Protein AF-A0A7R9PQB8-F1 (afdb_monomer)

Organism: Timema genevievae (NCBI:txid629358)

Sequence (305 aa):
MTYADLPQLEIFTYFYLWVFGVLYSIYNVYCSGQELNQYAGEFTTGWSWLGRKKDISDYEWNSWTHFLLLFAPWIFIHLIGAEVLRFRCIRVVPVWYLSVSLLFMLINIGLHGTVYVLILPCALYLLSELRSCTIIWGTILAAIFLLNVEYIMISFDLAEGPHYMLFLCQAWTIIRSLNFSLDRIAAPVSIPNLSELITMLAYCFYFPTLILGPLLTFQNFKTGVVAEMGSWSLYGLGYCMGQFFMLKYVVMYGLMGTIARAENINAPRHPKCIARISLYSDMWRYFDEGLYRFLLSLSLALRLV

Foldseek 3Di:
DDDDDDPPVVVVVVVVVVVVVVVVVVVVVVVVVVVVVVVPPQWDCDDPVVRDTDGRVDVVVVLVVVVCVLLVVLVVVLVVVLLVCLVPPLLCNLVSLLVSLLVSLCVLQNDVLSVVLVVLLVVLLVVLLVLDPVVLVVSLVVLVVCLPPVVNLVVSVDDPSSSVQSSLLNVLLSVLSSLVSVVSSVDDDDDDDPSVSSLSSSLSRRSVPRRHDDDDHSVRSVCVSSDRQPVVNVVVVVLVVVQVLLVCQCPPVVVVCVVCVVVVHHDDDRADDPVPDPDVVVCLCRNDVPVSVVVVVVVVVVVVD

InterPro domains:
  IPR004299 Membrane bound O-acyl transferase, MBOAT [PF03062] (171-251)
  IPR051085 Membrane-bound O-acyltransferase [PTHR13285] (4-222)

Structure (mmCIF, N/CA/C/O backbone):
data_AF-A0A7R9PQB8-F1
#
_entry.id   AF-A0A7R9PQB8-F1
#
loop_
_atom_site.group_PDB
_atom_site.id
_atom_site.type_symbol
_atom_site.label_atom_id
_atom_site.label_alt_id
_atom_site.label_comp_id
_atom_site.label_asym_id
_atom_site.label_entity_id
_atom_site.label_seq_id
_atom_site.pdbx_PDB_ins_code
_atom_site.Cartn_x
_atom_site.Cartn_y
_atom_site.Cartn_z
_atom_site.occupancy
_atom_site.B_iso_or_equiv
_atom_site.auth_seq_id
_atom_site.auth_comp_id
_atom_site.auth_asym_id
_atom_site.auth_atom_id
_atom_site.pdbx_PDB_model_num
ATOM 1 N N . MET A 1 1 ? -22.388 27.528 -15.402 1.00 41.53 1 MET A N 1
ATOM 2 C CA . MET A 1 1 ? -21.358 28.429 -15.957 1.00 41.53 1 MET A CA 1
ATOM 3 C C . MET A 1 1 ? -20.490 27.594 -16.875 1.00 41.53 1 MET A C 1
ATOM 5 O O . MET A 1 1 ? -19.816 26.697 -16.395 1.00 41.53 1 MET A O 1
ATOM 9 N N . THR A 1 2 ? -20.608 27.792 -18.183 1.00 45.53 2 THR A N 1
ATOM 10 C CA . THR A 1 2 ? -19.741 27.163 -19.186 1.00 45.53 2 THR A CA 1
ATOM 11 C C . THR A 1 2 ? -18.488 28.019 -19.301 1.00 45.53 2 THR A C 1
ATOM 13 O O . THR A 1 2 ? -18.585 29.187 -19.672 1.00 45.53 2 THR A O 1
ATOM 16 N N . TYR A 1 3 ? -17.338 27.480 -18.904 1.00 53.41 3 TYR A N 1
ATOM 17 C CA . TYR A 1 3 ? -16.057 28.141 -19.135 1.00 53.41 3 TYR A CA 1
ATOM 18 C C . TYR A 1 3 ? -15.818 28.238 -20.646 1.00 53.41 3 TYR A C 1
ATOM 20 O O . TYR A 1 3 ? -16.212 27.340 -21.387 1.00 53.41 3 TYR A O 1
ATOM 28 N N . ALA A 1 4 ? -15.236 29.345 -21.105 1.00 68.56 4 ALA A N 1
ATOM 29 C CA . ALA A 1 4 ? -14.806 29.463 -22.491 1.00 68.56 4 ALA A CA 1
ATOM 30 C C . ALA A 1 4 ? -13.599 28.541 -22.710 1.00 68.56 4 ALA A C 1
ATOM 32 O O . ALA A 1 4 ? -12.646 28.588 -21.931 1.00 68.56 4 ALA A O 1
ATOM 33 N N . ASP A 1 5 ? -13.652 27.707 -23.746 1.00 76.38 5 ASP A N 1
ATOM 34 C CA . ASP A 1 5 ? -12.537 26.837 -24.109 1.00 76.38 5 ASP A CA 1
ATOM 35 C C . ASP A 1 5 ? -11.338 27.678 -24.576 1.00 76.38 5 ASP A C 1
ATOM 37 O O . ASP A 1 5 ? -11.488 28.638 -25.337 1.00 76.38 5 ASP A O 1
ATOM 41 N N . LEU A 1 6 ? -10.137 27.314 -24.117 1.00 82.00 6 LEU A N 1
ATOM 42 C CA . LEU A 1 6 ? -8.893 27.959 -24.539 1.00 82.00 6 LEU A CA 1
ATOM 43 C C . LEU A 1 6 ? -8.658 27.725 -26.045 1.00 82.00 6 LEU A C 1
ATOM 45 O O . LEU A 1 6 ? -8.843 26.602 -26.528 1.00 82.00 6 LEU A O 1
ATOM 49 N N . PRO A 1 7 ? -8.204 28.741 -26.802 1.00 91.50 7 PRO A N 1
ATOM 50 C CA . PRO A 1 7 ? -7.830 28.574 -28.201 1.00 91.50 7 PRO A CA 1
ATOM 51 C C . PRO A 1 7 ? -6.779 27.471 -28.375 1.00 91.50 7 PRO A C 1
ATOM 53 O O . PRO A 1 7 ? -5.808 27.399 -27.622 1.00 91.50 7 PRO A O 1
ATOM 56 N N . GLN A 1 8 ? -6.910 26.645 -29.418 1.00 86.06 8 GLN A N 1
ATOM 57 C CA . GLN A 1 8 ? -5.965 25.543 -29.660 1.00 86.06 8 GLN A CA 1
ATOM 58 C C . GLN A 1 8 ? -4.512 26.022 -29.764 1.00 86.06 8 GLN A C 1
ATOM 60 O O . GLN A 1 8 ? -3.613 25.353 -29.265 1.00 86.06 8 GLN A O 1
ATOM 65 N N . LEU A 1 9 ? -4.283 27.197 -30.361 1.00 92.44 9 LEU A N 1
ATOM 66 C CA . LEU A 1 9 ? -2.954 27.804 -30.457 1.00 92.44 9 LEU A CA 1
ATOM 67 C C . LEU A 1 9 ? -2.331 28.059 -29.077 1.00 92.44 9 LEU A C 1
ATOM 69 O O . LEU A 1 9 ? -1.140 27.823 -28.885 1.00 92.44 9 LEU A O 1
ATOM 73 N N . GLU A 1 10 ? -3.131 28.518 -28.118 1.00 89.62 10 GLU A N 1
ATOM 74 C CA . GLU A 1 10 ? -2.682 28.794 -26.755 1.00 89.62 10 GLU A CA 1
ATOM 75 C C . GLU A 1 10 ? -2.338 27.490 -26.025 1.00 89.62 10 GLU A C 1
ATOM 77 O O . GLU A 1 10 ? -1.263 27.381 -25.439 1.00 89.62 10 GLU A O 1
ATOM 82 N N . ILE A 1 11 ? -3.171 26.454 -26.177 1.00 87.81 11 ILE A N 1
ATOM 83 C CA . ILE A 1 11 ? -2.906 25.110 -25.638 1.00 87.81 11 ILE A CA 1
ATOM 84 C C . ILE A 1 11 ? -1.609 24.526 -26.215 1.00 87.81 11 ILE A C 1
ATOM 86 O O . ILE A 1 11 ? -0.771 24.030 -25.460 1.00 87.81 11 ILE A O 1
ATOM 90 N N . PHE A 1 12 ? -1.408 24.604 -27.536 1.00 93.00 12 PHE A N 1
ATOM 91 C CA . PHE A 1 12 ? -0.165 24.151 -28.168 1.00 93.00 12 PHE A CA 1
ATOM 92 C C . PHE A 1 12 ? 1.039 24.932 -27.643 1.00 93.00 12 PHE A C 1
ATOM 94 O O . PHE A 1 12 ? 2.057 24.333 -27.306 1.00 93.00 12 PHE A O 1
ATOM 101 N N . THR A 1 13 ? 0.914 26.253 -27.522 1.00 92.44 13 THR A N 1
ATOM 102 C CA . THR A 1 13 ? 1.989 27.110 -27.009 1.00 92.44 13 THR A CA 1
ATOM 103 C C . THR A 1 13 ? 2.360 26.730 -25.578 1.00 92.44 13 THR A C 1
ATOM 105 O O . THR A 1 13 ? 3.540 26.539 -25.292 1.00 92.44 13 THR A O 1
ATOM 108 N N . TYR A 1 14 ? 1.378 26.532 -24.695 1.00 86.69 14 TYR A N 1
ATOM 109 C CA . TYR A 1 14 ? 1.616 26.063 -23.328 1.00 86.69 14 TYR A CA 1
ATOM 110 C C . TYR A 1 14 ? 2.264 24.686 -23.286 1.00 86.69 14 TYR A C 1
ATOM 112 O O . TYR A 1 14 ? 3.230 24.496 -22.550 1.00 86.69 14 TYR A O 1
ATOM 120 N N . PHE A 1 15 ? 1.787 23.746 -24.102 1.00 90.62 15 PHE A N 1
ATOM 121 C CA . PHE A 1 15 ? 2.369 22.412 -24.176 1.00 90.62 15 PHE A CA 1
ATOM 122 C C . PHE A 1 15 ? 3.843 22.467 -24.594 1.00 90.62 15 PHE A C 1
ATOM 124 O O . PHE A 1 15 ? 4.695 21.917 -23.901 1.00 90.62 15 PHE A O 1
ATOM 131 N N . TYR A 1 16 ? 4.169 23.169 -25.682 1.00 94.94 16 TYR A N 1
ATOM 132 C CA . TYR A 1 16 ? 5.544 23.238 -26.178 1.00 94.94 16 TYR A CA 1
ATOM 133 C C . TYR A 1 16 ? 6.465 24.052 -25.271 1.00 94.94 16 TYR A C 1
ATOM 135 O O . TYR A 1 16 ? 7.604 23.638 -25.073 1.00 94.94 16 TYR A O 1
ATOM 143 N N . LEU A 1 17 ? 5.997 25.157 -24.681 1.00 95.31 17 LEU A N 1
ATOM 144 C CA . LEU A 1 17 ? 6.779 25.912 -23.697 1.00 95.31 17 LEU A CA 1
ATOM 145 C C . LEU A 1 17 ? 7.065 25.076 -22.452 1.00 95.31 17 LEU A C 1
ATOM 147 O O . LEU A 1 17 ? 8.190 25.088 -21.960 1.00 95.31 17 LEU A O 1
ATOM 151 N N . TRP A 1 18 ? 6.077 24.323 -21.965 1.00 93.25 18 TRP A N 1
ATOM 152 C CA . TRP A 1 18 ? 6.265 23.430 -20.828 1.00 93.25 18 TRP A CA 1
ATOM 153 C C . TRP A 1 18 ? 7.238 22.296 -21.162 1.00 93.25 18 TRP A C 1
ATOM 155 O O . TRP A 1 18 ? 8.202 22.091 -20.426 1.00 93.25 18 TRP A O 1
ATOM 165 N N . VAL A 1 19 ? 7.054 21.614 -22.301 1.00 94.50 19 VAL A N 1
ATOM 166 C CA . VAL A 1 19 ? 7.967 20.552 -22.760 1.00 94.50 19 VAL A CA 1
ATOM 167 C C . VAL A 1 19 ? 9.384 21.098 -22.928 1.00 94.50 19 VAL A C 1
ATOM 169 O O . VAL A 1 19 ? 10.332 20.490 -22.438 1.00 94.50 19 VAL A O 1
ATOM 172 N N . PHE A 1 20 ? 9.541 22.253 -23.576 1.00 97.25 20 PHE A N 1
ATOM 173 C CA . PHE A 1 20 ? 10.840 22.895 -23.748 1.00 97.25 20 PHE A CA 1
ATOM 174 C C . PHE A 1 20 ? 11.466 23.265 -22.403 1.00 97.25 20 PHE A C 1
ATOM 176 O O . PHE A 1 20 ? 12.637 22.972 -22.188 1.00 97.25 20 PHE A O 1
ATOM 183 N N . GLY A 1 21 ? 10.692 23.846 -21.483 1.00 95.44 21 GLY A N 1
ATOM 184 C CA . GLY A 1 21 ? 11.151 24.173 -20.135 1.00 95.44 21 GLY A CA 1
ATOM 185 C C . GLY A 1 21 ? 11.660 22.942 -19.388 1.00 95.44 21 GLY A C 1
ATOM 186 O O . GLY A 1 21 ? 12.772 22.962 -18.869 1.00 95.44 21 GLY A O 1
ATOM 187 N N . VAL A 1 22 ? 10.905 21.840 -19.415 1.00 94.62 22 VAL A N 1
ATOM 188 C CA . VAL A 1 22 ? 11.310 20.565 -18.802 1.00 94.62 22 VAL A CA 1
ATOM 189 C C . VAL A 1 22 ? 12.585 20.019 -19.446 1.00 94.62 22 VAL A C 1
ATOM 191 O O . VAL A 1 22 ? 13.525 19.666 -18.735 1.00 94.62 22 VAL A O 1
ATOM 194 N N . LEU A 1 23 ? 12.658 19.979 -20.781 1.00 95.94 23 LEU A N 1
ATOM 195 C CA . LEU A 1 23 ? 13.846 19.501 -21.497 1.00 95.94 23 LEU A CA 1
ATOM 196 C C . LEU A 1 23 ? 15.072 20.374 -21.217 1.00 95.94 23 LEU A C 1
ATOM 198 O O . LEU A 1 23 ? 16.163 19.844 -21.019 1.00 95.94 23 LEU A O 1
ATOM 202 N N . TYR A 1 24 ? 14.898 21.693 -21.149 1.00 96.19 24 TYR A N 1
ATOM 203 C CA . TYR A 1 24 ? 15.963 22.631 -20.812 1.00 96.19 24 TYR A CA 1
ATOM 204 C C . TYR A 1 24 ? 16.436 22.448 -19.365 1.00 96.19 24 TYR A C 1
ATOM 206 O O . TYR A 1 24 ? 17.639 22.423 -19.112 1.00 96.19 24 TYR A O 1
ATOM 214 N N . SER A 1 25 ? 15.528 22.247 -18.406 1.00 94.75 25 SER A N 1
ATOM 215 C CA . SER A 1 25 ? 15.894 21.914 -17.023 1.00 94.75 25 SER A CA 1
ATOM 216 C C . SER A 1 25 ? 16.672 20.598 -16.942 1.00 94.75 25 SER A C 1
ATOM 218 O O . SER A 1 25 ? 17.727 20.562 -16.313 1.00 94.75 25 SER A O 1
ATOM 220 N N . ILE A 1 26 ? 16.215 19.544 -17.630 1.00 90.44 26 ILE A N 1
ATOM 221 C CA . ILE A 1 26 ? 16.926 18.256 -17.703 1.00 90.44 26 ILE A CA 1
ATOM 222 C C . ILE A 1 26 ? 18.311 18.436 -18.333 1.00 90.44 26 ILE A C 1
ATOM 224 O O . ILE A 1 26 ? 19.282 17.863 -17.846 1.00 90.44 26 ILE A O 1
ATOM 228 N N . TYR A 1 27 ? 18.422 19.248 -19.386 1.00 91.12 27 TYR A N 1
ATOM 229 C CA . TYR A 1 27 ? 19.695 19.544 -20.038 1.00 91.12 27 TYR A CA 1
ATOM 230 C C . TYR A 1 27 ? 20.668 20.279 -19.106 1.00 91.12 27 TYR A C 1
ATOM 232 O O . TYR A 1 27 ? 21.829 19.889 -19.014 1.00 91.12 27 TYR A O 1
ATOM 240 N N . ASN A 1 28 ? 20.205 21.282 -18.356 1.00 91.94 28 ASN A N 1
ATOM 241 C CA . ASN A 1 28 ? 21.056 21.970 -17.381 1.00 91.94 28 ASN A CA 1
ATOM 242 C C . ASN A 1 28 ? 21.529 21.020 -16.275 1.00 91.94 28 ASN A C 1
ATOM 244 O O . ASN A 1 28 ? 22.718 20.991 -15.977 1.00 91.94 28 ASN A O 1
ATOM 248 N N . VAL A 1 29 ? 20.638 20.179 -15.734 1.00 85.62 29 VAL A N 1
ATOM 249 C CA . VAL A 1 29 ? 21.015 19.130 -14.768 1.00 85.62 29 VAL A CA 1
ATOM 250 C C . VAL A 1 29 ? 22.025 18.159 -15.384 1.00 85.62 29 VAL A C 1
ATOM 252 O O . VAL A 1 29 ? 23.001 17.783 -14.739 1.00 85.62 29 VAL A O 1
ATOM 255 N N . TYR A 1 30 ? 21.837 17.781 -16.651 1.00 83.25 30 TYR A N 1
ATOM 256 C CA . TYR A 1 30 ? 22.768 16.925 -17.380 1.00 83.25 30 TYR A CA 1
ATOM 257 C C . TYR A 1 30 ? 24.164 17.554 -17.485 1.00 83.25 30 TYR A C 1
ATOM 259 O O . TYR A 1 30 ? 25.142 16.842 -17.228 1.00 83.25 30 TYR A O 1
ATOM 267 N N . CYS A 1 31 ? 24.244 18.842 -17.843 1.00 86.38 31 CYS A N 1
ATOM 268 C CA . CYS A 1 31 ? 25.483 19.613 -17.956 1.00 86.38 31 CYS A CA 1
ATOM 269 C C . CYS A 1 31 ? 26.172 19.776 -16.598 1.00 86.38 31 CYS A C 1
ATOM 271 O O . CYS A 1 31 ? 27.329 19.385 -16.472 1.00 86.38 31 CYS A O 1
ATOM 273 N N . SER A 1 32 ? 25.460 20.241 -15.567 1.00 82.75 32 SER A N 1
ATOM 274 C CA . SER A 1 32 ? 26.002 20.361 -14.204 1.00 82.75 32 SER A CA 1
ATOM 275 C C . SER A 1 32 ? 26.467 19.009 -13.655 1.00 82.75 32 SER A C 1
ATOM 277 O O . SER A 1 32 ? 27.523 18.904 -13.038 1.00 82.75 32 SER A O 1
ATOM 279 N N . GLY A 1 33 ? 25.743 17.929 -13.956 1.00 78.12 33 GLY A N 1
ATOM 280 C CA . GLY A 1 33 ? 26.144 16.578 -13.577 1.00 78.12 33 GLY A CA 1
ATOM 281 C C . GLY A 1 33 ? 27.405 16.068 -14.286 1.00 78.12 33 GLY A C 1
ATOM 282 O O . GLY A 1 33 ? 27.975 15.072 -13.846 1.00 78.12 33 GLY A O 1
ATOM 283 N N . GLN A 1 34 ? 27.850 16.667 -15.402 1.00 76.88 34 GLN A N 1
ATOM 284 C CA . GLN A 1 34 ? 29.128 16.283 -16.025 1.00 76.88 34 GLN A CA 1
ATOM 285 C C . GLN A 1 34 ? 30.335 16.759 -15.209 1.00 76.88 34 GLN A C 1
ATOM 287 O O . GLN A 1 34 ? 31.341 16.050 -15.169 1.00 76.88 34 GLN A O 1
ATOM 292 N N . GLU A 1 35 ? 30.219 17.904 -14.531 1.00 76.12 35 GLU A N 1
ATOM 293 C CA . GLU A 1 35 ? 31.268 18.458 -13.663 1.00 76.12 35 GLU A CA 1
ATOM 294 C C . GLU A 1 35 ? 31.503 17.564 -12.434 1.00 76.12 35 GLU A C 1
ATOM 296 O O . GLU A 1 35 ? 32.636 17.387 -11.989 1.00 76.12 35 GLU A O 1
ATOM 301 N N . LEU A 1 36 ? 30.445 16.899 -11.955 1.00 71.38 36 LEU A N 1
ATOM 302 C CA . LEU A 1 36 ? 30.470 16.008 -10.791 1.00 71.38 36 LEU A CA 1
ATOM 303 C C . LEU A 1 36 ? 31.075 14.617 -11.060 1.00 71.38 36 LEU A C 1
ATOM 305 O O . LEU A 1 36 ? 31.374 13.888 -10.118 1.00 71.38 36 LEU A O 1
ATOM 309 N N . ASN A 1 37 ? 31.337 14.242 -12.320 1.00 66.81 37 ASN A N 1
ATOM 310 C CA . ASN A 1 37 ? 31.930 12.934 -12.662 1.00 66.81 37 ASN A CA 1
ATOM 311 C C . ASN A 1 37 ? 33.334 12.705 -12.059 1.00 66.81 37 ASN A C 1
ATOM 313 O O . ASN A 1 37 ? 33.844 11.580 -12.101 1.00 66.81 37 ASN A O 1
ATOM 317 N N . GLN A 1 38 ? 33.969 13.763 -11.544 1.00 67.44 38 GLN A N 1
ATOM 318 C CA . GLN A 1 38 ? 35.282 13.729 -10.900 1.00 67.44 38 GLN A CA 1
ATOM 319 C C . GLN A 1 38 ? 35.230 13.147 -9.474 1.00 67.44 38 GLN A C 1
ATOM 321 O O . GLN A 1 38 ? 36.237 12.629 -8.991 1.00 67.44 38 GLN A O 1
ATOM 326 N N . TYR A 1 39 ? 34.063 13.150 -8.820 1.00 65.69 39 TYR A N 1
ATOM 327 C CA . TYR A 1 39 ? 33.871 12.620 -7.464 1.00 65.69 39 TYR A CA 1
ATOM 328 C C . TYR A 1 39 ? 33.639 11.103 -7.496 1.00 65.69 39 TYR A C 1
ATOM 330 O O . TYR A 1 39 ? 32.534 10.605 -7.327 1.00 65.69 39 TYR A O 1
ATOM 338 N N . ALA A 1 40 ? 34.701 10.341 -7.765 1.00 59.56 40 ALA A N 1
ATOM 339 C CA . ALA A 1 40 ? 34.635 8.920 -8.122 1.00 59.56 40 ALA A CA 1
ATOM 340 C C . ALA A 1 40 ? 34.047 7.956 -7.062 1.00 59.56 40 ALA A C 1
ATOM 342 O O . ALA A 1 40 ? 33.769 6.812 -7.413 1.00 59.56 40 ALA A O 1
ATOM 343 N N . GLY A 1 41 ? 33.870 8.378 -5.805 1.00 66.38 41 GLY A N 1
ATOM 344 C CA . GLY A 1 41 ? 33.438 7.509 -4.699 1.00 66.38 41 GLY A CA 1
ATOM 345 C C . GLY A 1 41 ? 31.935 7.209 -4.636 1.00 66.38 41 GLY A C 1
ATOM 346 O O . GLY A 1 41 ? 31.550 6.212 -4.038 1.00 66.38 41 GLY A O 1
ATOM 347 N N . GLU A 1 42 ? 31.097 8.027 -5.275 1.00 69.31 42 GLU A N 1
ATOM 348 C CA . GLU A 1 42 ? 29.629 7.974 -5.127 1.00 69.31 42 GLU A CA 1
ATOM 349 C C . GLU A 1 42 ? 28.905 7.498 -6.398 1.00 69.31 42 GLU A C 1
ATOM 351 O O . GLU A 1 42 ? 27.682 7.571 -6.509 1.00 69.31 42 GLU A O 1
ATOM 356 N N . PHE A 1 43 ? 29.651 6.980 -7.379 1.00 81.06 43 PHE A N 1
ATOM 357 C CA . PHE A 1 43 ? 29.106 6.574 -8.671 1.00 81.06 43 PHE A CA 1
ATOM 358 C C . PHE A 1 43 ? 29.456 5.125 -9.023 1.00 81.06 43 PHE A C 1
ATOM 360 O O . PHE A 1 43 ? 30.609 4.704 -8.951 1.00 81.06 43 PHE A O 1
ATOM 367 N N . THR A 1 44 ? 28.467 4.379 -9.510 1.00 80.94 44 THR A N 1
ATOM 368 C CA . THR A 1 44 ? 28.600 2.992 -9.992 1.00 80.94 44 THR A CA 1
ATOM 369 C C . THR A 1 44 ? 28.357 2.896 -11.496 1.00 80.94 44 THR A C 1
ATOM 371 O O . THR A 1 44 ? 28.015 3.878 -12.155 1.00 80.94 44 THR A O 1
ATOM 374 N N . THR A 1 45 ? 28.536 1.715 -12.087 1.00 83.12 45 THR A N 1
ATOM 375 C CA . THR A 1 45 ? 28.201 1.494 -13.499 1.00 83.12 45 THR A CA 1
ATOM 376 C C . THR A 1 45 ? 26.698 1.690 -13.712 1.00 83.12 45 THR A C 1
ATOM 378 O O . THR A 1 45 ? 25.883 0.990 -13.116 1.00 83.12 45 THR A O 1
ATOM 381 N N . GLY A 1 46 ? 26.328 2.666 -14.542 1.00 81.62 46 GLY A N 1
ATOM 382 C CA . GLY A 1 46 ? 24.938 2.918 -14.902 1.00 81.62 46 GLY A CA 1
ATOM 383 C C . GLY A 1 46 ? 24.500 2.122 -16.125 1.00 81.62 46 GLY A C 1
ATOM 384 O O . GLY A 1 46 ? 25.028 1.057 -16.442 1.00 81.62 46 GLY A O 1
ATOM 385 N N . TRP A 1 47 ? 23.502 2.647 -16.825 1.00 78.38 47 TRP A N 1
ATOM 386 C CA . TRP A 1 47 ? 22.943 2.009 -18.009 1.00 78.38 47 TRP A CA 1
ATOM 387 C C . TRP A 1 47 ? 23.962 1.963 -19.150 1.00 78.38 47 TRP A C 1
ATOM 389 O O . TRP A 1 47 ? 24.446 3.002 -19.602 1.00 78.38 47 TRP A O 1
ATOM 399 N N . SER A 1 48 ? 24.234 0.762 -19.666 1.00 79.50 48 SER A N 1
ATOM 400 C CA . SER A 1 48 ? 25.224 0.527 -20.728 1.00 79.50 48 SER A CA 1
ATOM 401 C C . SER A 1 48 ? 24.954 1.327 -22.007 1.00 79.50 48 SER A C 1
ATOM 403 O O . SER A 1 48 ? 25.890 1.788 -22.649 1.00 79.50 48 SER A O 1
ATOM 405 N N . TRP A 1 49 ? 23.684 1.546 -22.348 1.00 82.19 49 TRP A N 1
ATOM 406 C CA . TRP A 1 49 ? 23.264 2.309 -23.527 1.00 82.19 49 TRP A CA 1
ATOM 407 C C . TRP A 1 49 ? 23.347 3.831 -23.343 1.00 82.19 49 TRP A C 1
ATOM 409 O O . TRP A 1 49 ? 23.424 4.559 -24.327 1.00 82.19 49 TRP A O 1
ATOM 419 N N . LEU A 1 50 ? 23.341 4.318 -22.098 1.00 78.81 50 LEU A N 1
ATOM 420 C CA . LEU A 1 50 ? 23.463 5.744 -21.786 1.00 78.81 50 LEU A CA 1
ATOM 421 C C . LEU A 1 50 ? 24.930 6.158 -21.577 1.00 78.81 50 LEU A C 1
ATOM 423 O O . LEU A 1 50 ? 25.239 7.348 -21.568 1.00 78.81 50 LEU A O 1
ATOM 427 N N . GLY A 1 51 ? 25.824 5.185 -21.356 1.00 76.31 51 GLY A N 1
ATOM 428 C CA . GLY A 1 51 ? 27.260 5.404 -21.164 1.00 76.31 51 GLY A CA 1
ATOM 429 C C . GLY A 1 51 ? 27.622 6.238 -19.929 1.00 76.31 51 GLY A C 1
ATOM 430 O O . GLY A 1 51 ? 28.762 6.681 -19.809 1.00 76.31 51 GLY A O 1
ATOM 431 N N . ARG A 1 52 ? 26.673 6.482 -19.013 1.00 76.44 52 ARG A N 1
ATOM 432 C CA . ARG A 1 52 ? 26.884 7.264 -17.785 1.00 76.44 52 ARG A CA 1
ATOM 433 C C . ARG A 1 52 ? 26.960 6.369 -16.558 1.00 76.44 52 ARG A C 1
ATOM 435 O O . ARG A 1 52 ? 26.364 5.293 -16.504 1.00 76.44 52 ARG A O 1
ATOM 442 N N . LYS A 1 53 ? 27.673 6.861 -15.547 1.00 79.81 53 LYS A N 1
ATOM 443 C CA . LYS A 1 53 ? 27.683 6.264 -14.215 1.00 79.81 53 LYS A CA 1
ATOM 444 C C . LYS A 1 53 ? 26.351 6.539 -13.501 1.00 79.81 53 LYS A C 1
ATOM 446 O O . LYS A 1 53 ? 25.740 7.583 -13.722 1.00 79.81 53 LYS A O 1
ATOM 451 N N . LYS A 1 54 ? 25.893 5.591 -12.685 1.00 81.69 54 LYS A N 1
ATOM 452 C CA . LYS A 1 54 ? 24.722 5.723 -11.811 1.00 81.69 54 LYS A CA 1
ATOM 453 C C . LYS A 1 54 ? 25.166 6.346 -10.492 1.00 81.69 54 LYS A C 1
ATOM 455 O O . LYS A 1 54 ? 26.072 5.820 -9.853 1.00 81.69 54 LYS A O 1
ATOM 460 N N . ASP A 1 55 ? 24.501 7.420 -10.099 1.00 78.44 55 ASP A N 1
ATOM 461 C CA . ASP A 1 55 ? 24.637 8.027 -8.777 1.00 78.44 55 ASP A CA 1
ATOM 462 C C . ASP A 1 55 ? 24.073 7.090 -7.693 1.00 78.44 55 ASP A C 1
ATOM 464 O O . ASP A 1 55 ? 22.976 6.539 -7.856 1.00 78.44 55 ASP A O 1
ATOM 468 N N . ILE A 1 56 ? 24.853 6.859 -6.636 1.00 78.62 56 ILE A N 1
ATOM 469 C CA . ILE A 1 56 ? 24.473 6.079 -5.448 1.00 78.62 56 ILE A CA 1
ATOM 470 C C . ILE A 1 56 ? 24.684 6.863 -4.143 1.00 78.62 56 ILE A C 1
ATOM 472 O O . ILE A 1 56 ? 24.633 6.257 -3.075 1.00 78.62 56 ILE A O 1
ATOM 476 N N . SER A 1 57 ? 24.928 8.175 -4.223 1.00 76.88 57 SER A N 1
ATOM 477 C CA . SER A 1 57 ? 25.088 9.054 -3.054 1.00 76.88 57 SER A CA 1
ATOM 478 C C . SER A 1 57 ? 23.845 9.039 -2.157 1.00 76.88 57 SER A C 1
ATOM 480 O O . SER A 1 57 ? 23.950 9.009 -0.932 1.00 76.88 57 SER A O 1
ATOM 482 N N . ASP A 1 58 ? 22.661 8.984 -2.768 1.00 78.81 58 ASP A N 1
ATOM 483 C CA . ASP A 1 58 ? 21.385 8.909 -2.068 1.00 78.81 58 ASP A CA 1
ATOM 484 C C . ASP A 1 58 ? 21.018 7.451 -1.732 1.00 78.81 58 ASP A C 1
ATOM 486 O O . ASP A 1 58 ? 20.601 6.655 -2.588 1.00 78.81 58 ASP A O 1
ATOM 490 N N . TYR A 1 59 ? 21.179 7.103 -0.452 1.00 76.62 59 TYR A N 1
ATOM 491 C CA . TYR A 1 59 ? 20.830 5.784 0.075 1.00 76.62 59 TYR A CA 1
ATOM 492 C C . TYR A 1 59 ? 19.344 5.459 -0.102 1.00 76.62 59 TYR A C 1
ATOM 494 O O . TYR A 1 59 ? 19.010 4.313 -0.427 1.00 76.62 59 TYR A O 1
ATOM 502 N N . GLU A 1 60 ? 18.451 6.437 0.093 1.00 73.12 60 GLU A N 1
ATOM 503 C CA . GLU A 1 60 ? 17.010 6.217 -0.021 1.00 73.12 60 GLU A CA 1
ATOM 504 C C . GLU A 1 60 ? 16.679 5.814 -1.453 1.00 73.12 60 GLU A C 1
ATOM 506 O O . GLU A 1 60 ? 16.118 4.740 -1.676 1.00 73.12 60 GLU A O 1
ATOM 511 N N . TRP A 1 61 ? 17.089 6.616 -2.440 1.00 75.06 61 TRP A N 1
ATOM 512 C CA . TRP A 1 61 ? 16.842 6.364 -3.861 1.00 75.06 61 TRP A CA 1
ATOM 513 C C . TRP A 1 61 ? 17.404 5.020 -4.322 1.00 75.06 61 TRP A C 1
ATOM 515 O O . TRP A 1 61 ? 16.741 4.268 -5.049 1.00 75.06 61 TRP A O 1
ATOM 525 N N . ASN A 1 62 ? 18.612 4.677 -3.871 1.00 76.56 62 ASN A N 1
ATOM 526 C CA . ASN A 1 62 ? 19.209 3.391 -4.200 1.00 76.56 62 ASN A CA 1
ATOM 527 C C . ASN A 1 62 ? 18.400 2.224 -3.600 1.00 76.56 62 ASN A C 1
ATOM 529 O O . ASN A 1 62 ? 18.102 1.254 -4.307 1.00 76.56 62 ASN A O 1
ATOM 533 N N . SER A 1 63 ? 17.967 2.354 -2.344 1.00 78.38 63 SER A N 1
ATOM 534 C CA . SER A 1 63 ? 17.171 1.349 -1.628 1.00 78.38 63 SER A CA 1
ATOM 535 C C . SER A 1 63 ? 15.752 1.198 -2.188 1.00 78.38 63 SER A C 1
ATOM 537 O O . SER A 1 63 ? 15.255 0.076 -2.310 1.00 78.38 63 SER A O 1
ATOM 539 N N . TRP A 1 64 ? 15.117 2.294 -2.622 1.00 77.44 64 TRP A N 1
ATOM 540 C CA . TRP A 1 64 ? 13.766 2.304 -3.200 1.00 77.44 64 TRP A CA 1
ATOM 541 C C . TRP A 1 64 ? 13.624 1.340 -4.375 1.00 77.44 64 TRP A C 1
ATOM 543 O O . TRP A 1 64 ? 12.646 0.595 -4.452 1.00 77.44 64 TRP A O 1
ATOM 553 N N . THR A 1 65 ? 14.603 1.312 -5.282 1.00 78.06 65 THR A N 1
ATOM 554 C CA . THR A 1 65 ? 14.552 0.414 -6.449 1.00 78.06 65 THR A CA 1
ATOM 555 C C . THR A 1 65 ? 14.568 -1.061 -6.047 1.00 78.06 65 THR A C 1
ATOM 557 O O . THR A 1 65 ? 13.816 -1.863 -6.607 1.00 78.06 65 THR A O 1
ATOM 560 N N . HIS A 1 66 ? 15.367 -1.412 -5.038 1.00 81.75 66 HIS A N 1
ATOM 561 C CA . HIS A 1 66 ? 15.419 -2.764 -4.497 1.00 81.75 66 HIS A CA 1
ATOM 562 C C . HIS A 1 66 ? 14.105 -3.132 -3.799 1.00 81.75 66 HIS A C 1
ATOM 564 O O . HIS A 1 66 ? 13.542 -4.196 -4.066 1.00 81.75 66 HIS A O 1
ATOM 570 N N . PHE A 1 67 ? 13.562 -2.227 -2.980 1.00 83.12 67 PHE A N 1
ATOM 571 C CA . PHE A 1 67 ? 12.273 -2.439 -2.326 1.00 83.12 67 PHE A CA 1
ATOM 572 C C . PHE A 1 67 ? 11.137 -2.604 -3.330 1.00 83.12 67 PHE A C 1
ATOM 574 O O . PHE A 1 67 ? 10.341 -3.521 -3.176 1.00 83.12 67 PHE A O 1
ATOM 581 N N . LEU A 1 68 ? 11.073 -1.805 -4.396 1.00 83.31 68 LEU A N 1
ATOM 582 C CA . LEU A 1 68 ? 10.034 -1.952 -5.421 1.00 83.31 68 LEU A CA 1
ATOM 583 C C . LEU A 1 68 ? 10.044 -3.347 -6.058 1.00 83.31 68 LEU A C 1
ATOM 585 O O . LEU A 1 68 ? 8.988 -3.965 -6.193 1.00 83.31 68 LEU A O 1
ATOM 589 N 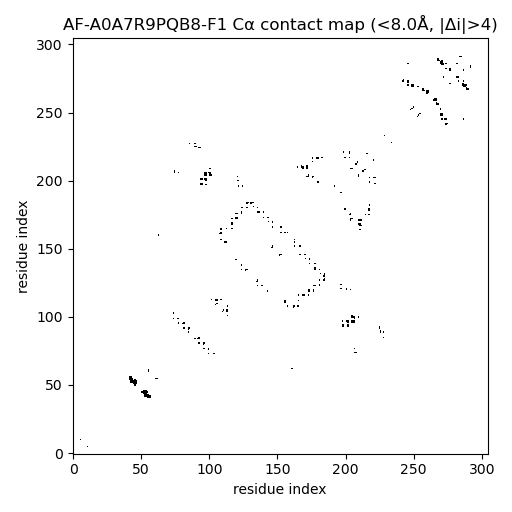N . LEU A 1 69 ? 11.224 -3.863 -6.410 1.00 86.88 69 LEU A N 1
ATOM 590 C CA . LEU A 1 69 ? 11.360 -5.203 -6.989 1.00 86.88 69 LEU A CA 1
ATOM 591 C C . LEU A 1 69 ? 11.011 -6.306 -5.985 1.00 86.88 69 LEU A C 1
ATOM 593 O O . LEU A 1 69 ? 10.394 -7.301 -6.363 1.00 86.88 69 LEU A O 1
ATOM 597 N N . LEU A 1 70 ? 11.357 -6.112 -4.712 1.00 90.75 70 LEU A N 1
ATOM 598 C CA . LEU A 1 70 ? 11.017 -7.035 -3.635 1.00 90.75 70 LEU A CA 1
ATOM 599 C C . LEU A 1 70 ? 9.509 -7.041 -3.333 1.00 90.75 70 LEU A C 1
ATOM 601 O O . LEU A 1 70 ? 8.935 -8.108 -3.147 1.00 90.75 70 LEU A O 1
ATOM 605 N N . PHE A 1 71 ? 8.851 -5.878 -3.317 1.00 91.00 71 PHE A N 1
ATOM 606 C CA . PHE A 1 71 ? 7.418 -5.733 -3.032 1.00 91.00 71 PHE A CA 1
ATOM 607 C C . PHE A 1 71 ? 6.530 -6.172 -4.197 1.00 91.00 71 PHE A C 1
ATOM 609 O O . PHE A 1 71 ? 5.454 -6.720 -3.963 1.00 91.00 71 PHE A O 1
ATOM 616 N N . ALA A 1 72 ? 6.957 -5.956 -5.445 1.00 91.19 72 ALA A N 1
ATOM 617 C CA . ALA A 1 72 ? 6.163 -6.241 -6.640 1.00 91.19 72 ALA A CA 1
ATOM 618 C C . ALA A 1 72 ? 5.490 -7.633 -6.647 1.00 91.19 72 ALA A C 1
ATOM 620 O O . ALA A 1 72 ? 4.264 -7.676 -6.784 1.00 91.19 72 ALA A O 1
ATOM 621 N N . PRO A 1 73 ? 6.199 -8.769 -6.456 1.00 93.69 73 PRO A N 1
ATOM 622 C CA . PRO A 1 73 ? 5.556 -10.086 -6.445 1.00 93.69 73 PRO A CA 1
ATOM 623 C C . PRO A 1 73 ? 4.510 -10.218 -5.332 1.00 93.69 73 PRO A C 1
ATOM 625 O O . PRO A 1 73 ? 3.446 -10.798 -5.546 1.00 93.69 73 PRO A O 1
ATOM 628 N N . TRP A 1 74 ? 4.766 -9.626 -4.167 1.00 95.50 74 TRP A N 1
ATOM 629 C CA . TRP A 1 74 ? 3.838 -9.643 -3.041 1.00 95.50 74 TRP A CA 1
ATOM 630 C C . TRP A 1 74 ? 2.601 -8.781 -3.280 1.00 95.50 74 TRP A C 1
ATOM 632 O O . TRP A 1 74 ? 1.518 -9.165 -2.849 1.00 95.50 74 TRP A O 1
ATOM 642 N N . ILE A 1 75 ? 2.719 -7.674 -4.023 1.00 92.88 75 ILE A N 1
ATOM 643 C CA . ILE A 1 75 ? 1.560 -6.884 -4.460 1.00 92.88 75 ILE A CA 1
ATOM 644 C C . ILE A 1 75 ? 0.667 -7.743 -5.361 1.00 92.88 75 ILE A C 1
ATOM 646 O O . ILE A 1 75 ? -0.546 -7.773 -5.161 1.00 92.88 75 ILE A O 1
ATOM 650 N N . PHE A 1 76 ? 1.240 -8.496 -6.306 1.00 90.81 76 PHE A N 1
ATOM 651 C CA . PHE A 1 76 ? 0.452 -9.404 -7.147 1.00 90.81 76 PHE A CA 1
ATOM 652 C C . PHE A 1 76 ? -0.228 -10.506 -6.331 1.00 90.81 76 PHE A C 1
ATOM 654 O O . PHE A 1 76 ? -1.420 -10.742 -6.521 1.00 90.81 76 PHE A O 1
ATOM 661 N N . ILE A 1 77 ? 0.489 -11.141 -5.395 1.00 95.12 77 ILE A N 1
ATOM 662 C CA . ILE A 1 77 ? -0.088 -12.149 -4.489 1.00 95.12 77 ILE A CA 1
ATOM 663 C C . ILE A 1 77 ? -1.238 -11.536 -3.685 1.00 95.12 77 ILE A C 1
ATOM 665 O O . ILE A 1 77 ? -2.339 -12.088 -3.669 1.00 95.12 77 ILE A O 1
ATOM 669 N N . HIS A 1 78 ? -1.001 -10.376 -3.068 1.00 94.44 78 HIS A N 1
ATOM 670 C CA . HIS A 1 78 ? -1.989 -9.643 -2.288 1.00 94.44 78 HIS A CA 1
ATOM 671 C C . HIS A 1 78 ? -3.257 -9.388 -3.109 1.00 94.44 78 HIS A C 1
ATOM 673 O O . HIS A 1 78 ? -4.337 -9.791 -2.679 1.00 94.44 78 HIS A O 1
ATOM 679 N N . LEU A 1 79 ? -3.122 -8.791 -4.299 1.00 92.06 79 LEU A N 1
ATOM 680 C CA . LEU A 1 79 ? -4.242 -8.419 -5.168 1.00 92.06 79 LEU A CA 1
ATOM 681 C C . LEU A 1 79 ? -4.996 -9.637 -5.713 1.00 92.06 79 LEU A C 1
ATOM 683 O O . LEU A 1 79 ? -6.217 -9.695 -5.607 1.00 92.06 79 LEU A O 1
ATOM 687 N N . ILE A 1 80 ? -4.296 -10.633 -6.262 1.00 89.38 80 ILE A N 1
ATOM 688 C CA . ILE A 1 80 ? -4.944 -11.818 -6.845 1.00 89.38 80 ILE A CA 1
ATOM 689 C C . ILE A 1 80 ? -5.694 -12.598 -5.761 1.00 89.38 80 ILE A C 1
ATOM 691 O O . ILE A 1 80 ? -6.859 -12.952 -5.950 1.00 89.38 80 ILE A O 1
ATOM 695 N N . GLY A 1 81 ? -5.058 -12.836 -4.610 1.00 91.75 81 GLY A N 1
ATOM 696 C CA . GLY A 1 81 ? -5.703 -13.535 -3.500 1.00 91.75 81 GLY A CA 1
ATOM 697 C C . GLY A 1 81 ? -6.883 -12.753 -2.920 1.00 91.75 81 GLY A C 1
ATOM 698 O O . GLY A 1 81 ? -7.917 -13.348 -2.617 1.00 91.75 81 GLY A O 1
ATOM 699 N N . ALA A 1 82 ? -6.770 -11.422 -2.845 1.00 91.75 82 ALA A N 1
ATOM 700 C CA . ALA A 1 82 ? -7.855 -10.547 -2.413 1.00 91.75 82 ALA A CA 1
ATOM 701 C C . ALA A 1 82 ? -9.080 -10.700 -3.309 1.00 91.75 82 ALA A C 1
ATOM 703 O O . ALA A 1 82 ? -10.185 -10.882 -2.804 1.00 91.75 82 ALA A O 1
ATOM 704 N N . GLU A 1 83 ? -8.881 -10.672 -4.627 1.00 88.38 83 GLU A N 1
ATOM 705 C CA . GLU A 1 83 ? -9.981 -10.783 -5.576 1.00 88.38 83 GLU A CA 1
ATOM 706 C C . GLU A 1 83 ? -10.635 -12.161 -5.536 1.00 88.38 83 GLU A C 1
ATOM 708 O O . GLU A 1 83 ? -11.855 -12.260 -5.409 1.00 88.38 83 GLU A O 1
ATOM 713 N N . VAL A 1 84 ? -9.844 -13.237 -5.514 1.00 88.25 84 VAL A N 1
ATOM 714 C CA . VAL A 1 84 ? -10.380 -14.601 -5.364 1.00 88.25 84 VAL A CA 1
ATOM 715 C C . VAL A 1 84 ? -11.224 -14.729 -4.092 1.00 88.25 84 VAL A C 1
ATOM 717 O O . VAL A 1 84 ? -12.312 -15.309 -4.128 1.00 88.25 84 VAL A O 1
ATOM 720 N N . LEU A 1 85 ? -10.759 -14.174 -2.970 1.00 91.00 85 LEU A N 1
ATOM 721 C CA . LEU A 1 85 ? -11.490 -14.220 -1.705 1.00 91.00 85 LEU A CA 1
ATOM 722 C C . LEU A 1 85 ? -12.711 -13.305 -1.692 1.00 91.00 85 LEU A C 1
ATOM 724 O O . LEU A 1 85 ? -13.718 -13.695 -1.109 1.00 91.00 85 LEU A O 1
ATOM 728 N N . ARG A 1 86 ? -12.691 -12.155 -2.371 1.00 87.50 86 ARG A N 1
ATOM 729 C CA . ARG A 1 86 ? -13.881 -11.305 -2.539 1.00 87.50 86 ARG A CA 1
ATOM 730 C C . ARG A 1 86 ? -15.011 -12.053 -3.240 1.00 87.50 86 ARG A C 1
ATOM 732 O O . ARG A 1 86 ? -16.138 -12.005 -2.760 1.00 87.50 86 ARG A O 1
ATOM 739 N N . PHE A 1 87 ? -14.705 -12.815 -4.294 1.00 81.38 87 PHE A N 1
ATOM 740 C CA . PHE A 1 87 ? -15.707 -13.628 -4.997 1.00 81.38 87 PHE A CA 1
ATOM 741 C C . PHE A 1 87 ? -16.260 -14.790 -4.162 1.00 81.38 87 PHE A C 1
ATOM 743 O O . PHE A 1 87 ? -17.385 -15.228 -4.389 1.00 81.38 87 PHE A O 1
ATOM 750 N N . ARG A 1 88 ? -15.466 -15.342 -3.236 1.00 86.38 88 ARG A N 1
ATOM 751 C CA . ARG A 1 88 ? -15.841 -16.535 -2.455 1.00 86.38 88 ARG A CA 1
ATOM 752 C C . ARG A 1 88 ? -16.449 -16.187 -1.098 1.00 86.38 88 ARG A C 1
ATOM 754 O O . ARG A 1 88 ? -17.478 -16.743 -0.730 1.00 86.38 88 ARG A O 1
ATOM 761 N N . CYS A 1 89 ? -15.781 -15.329 -0.333 1.00 87.75 89 CYS A N 1
ATOM 762 C CA . CYS A 1 89 ? -16.160 -14.925 1.016 1.00 87.75 89 CYS A CA 1
ATOM 763 C C . CYS A 1 89 ? -15.475 -13.604 1.416 1.00 87.75 89 CYS A C 1
ATOM 765 O O . CYS A 1 89 ? -14.364 -13.589 1.957 1.00 87.75 89 CYS A O 1
ATOM 767 N N . ILE A 1 90 ? -16.183 -12.487 1.232 1.00 87.88 90 ILE A N 1
ATOM 768 C CA . ILE A 1 90 ? -15.673 -11.137 1.522 1.00 87.88 90 ILE A CA 1
ATOM 769 C C . ILE A 1 90 ? -15.216 -10.938 2.979 1.00 87.88 90 ILE A C 1
ATOM 771 O O . ILE A 1 90 ? -14.288 -10.179 3.248 1.00 87.88 90 ILE A O 1
ATOM 775 N N . ARG A 1 91 ? -15.800 -11.675 3.935 1.00 88.62 91 ARG A N 1
ATOM 776 C CA . ARG A 1 91 ? -15.451 -11.589 5.368 1.00 88.62 91 ARG A CA 1
ATOM 777 C C . ARG A 1 91 ? -14.015 -12.025 5.679 1.00 88.62 91 ARG A C 1
ATOM 779 O O . ARG A 1 91 ? -13.485 -11.632 6.712 1.00 88.62 91 ARG A O 1
ATOM 786 N N . VAL A 1 92 ? -13.393 -12.831 4.816 1.00 92.56 92 VAL A N 1
ATOM 787 C CA . VAL A 1 92 ? -12.028 -13.358 5.016 1.00 92.56 92 VAL A CA 1
ATOM 788 C C . VAL A 1 92 ? -10.964 -12.420 4.426 1.00 92.56 92 VAL A C 1
ATOM 790 O O . VAL A 1 92 ? -9.785 -12.545 4.741 1.00 92.56 92 VAL A O 1
ATOM 793 N N . VAL A 1 93 ? -11.359 -11.425 3.626 1.00 93.62 93 VAL A N 1
ATOM 794 C CA . VAL A 1 93 ? -10.435 -10.485 2.967 1.00 93.62 93 VAL A CA 1
ATOM 795 C C . VAL A 1 93 ? -9.533 -9.727 3.959 1.00 93.62 93 VAL A C 1
ATOM 797 O O . VAL A 1 93 ? -8.327 -9.689 3.716 1.00 93.62 93 VAL A O 1
ATOM 800 N N . PRO A 1 94 ? -10.020 -9.198 5.105 1.00 95.56 94 PRO A N 1
ATOM 801 C CA . PRO A 1 94 ? -9.139 -8.584 6.102 1.00 95.56 94 PRO A CA 1
ATOM 802 C C . PRO A 1 94 ? -8.090 -9.556 6.659 1.00 95.56 94 PRO A C 1
ATOM 804 O O . PRO A 1 94 ? -6.935 -9.181 6.848 1.00 95.56 94 PRO A O 1
ATOM 807 N N . VAL A 1 95 ? -8.475 -10.820 6.884 1.00 96.19 95 VAL A N 1
ATOM 808 C CA . VAL A 1 95 ? -7.550 -11.862 7.354 1.00 96.19 95 VAL A CA 1
ATOM 809 C C . VAL A 1 95 ? -6.460 -12.083 6.312 1.00 96.19 95 VAL A C 1
ATOM 811 O O . VAL A 1 95 ? -5.288 -12.081 6.663 1.00 96.19 95 VAL A O 1
ATOM 814 N N . TRP A 1 96 ? -6.825 -12.183 5.032 1.00 96.56 96 TRP A N 1
ATOM 815 C CA . TRP A 1 96 ? -5.862 -12.302 3.936 1.00 96.56 96 TRP A CA 1
ATOM 816 C C . TRP A 1 96 ? -4.888 -11.126 3.874 1.00 96.56 96 TRP A C 1
ATOM 818 O O . TRP A 1 96 ? -3.681 -11.339 3.771 1.00 96.56 96 TRP A O 1
ATOM 828 N N . TYR A 1 97 ? -5.394 -9.894 3.984 1.00 96.56 97 TYR A N 1
ATOM 829 C CA . TYR A 1 97 ? -4.561 -8.689 3.950 1.00 96.56 97 TYR A CA 1
ATOM 830 C C . TYR A 1 97 ? -3.514 -8.730 5.057 1.00 96.56 97 TYR A C 1
ATOM 832 O O . TYR A 1 97 ? -2.329 -8.534 4.788 1.00 96.56 97 TYR A O 1
ATOM 840 N N . LEU A 1 98 ? -3.952 -9.050 6.276 1.00 97.50 98 LEU A N 1
ATOM 841 C CA . LEU A 1 98 ? -3.070 -9.190 7.424 1.00 97.50 98 LEU A CA 1
ATOM 842 C C . LEU A 1 98 ? -2.069 -10.336 7.226 1.00 97.50 98 LEU A C 1
ATOM 844 O O . LEU A 1 98 ? -0.875 -10.132 7.415 1.00 97.50 98 LEU A O 1
ATOM 848 N N . SER A 1 99 ? -2.519 -11.522 6.807 1.00 97.69 99 SER A N 1
ATOM 849 C CA . SER A 1 99 ? -1.658 -12.698 6.629 1.00 97.69 99 SER A CA 1
ATOM 850 C C . SER A 1 99 ? -0.536 -12.467 5.620 1.00 97.69 99 SER A C 1
ATOM 852 O O . SER A 1 99 ? 0.601 -12.843 5.895 1.00 97.69 99 SER A O 1
ATOM 854 N N . VAL A 1 100 ? -0.828 -11.830 4.480 1.00 97.88 100 VAL A N 1
ATOM 855 C CA . VAL A 1 100 ? 0.189 -11.521 3.461 1.00 97.88 100 VAL A CA 1
ATOM 856 C C . VAL A 1 100 ? 1.248 -10.576 4.026 1.00 97.88 100 VAL A C 1
ATOM 858 O O . VAL A 1 100 ? 2.440 -10.847 3.890 1.00 97.88 100 VAL A O 1
ATOM 861 N N . SER A 1 101 ? 0.830 -9.509 4.709 1.00 97.31 101 SER A N 1
ATOM 862 C CA . SER A 1 101 ? 1.757 -8.542 5.301 1.00 97.31 101 SER A CA 1
ATOM 863 C C . SER A 1 101 ? 2.584 -9.134 6.438 1.00 97.31 101 SER A C 1
ATOM 865 O O . SER A 1 101 ? 3.785 -8.888 6.506 1.00 97.31 101 SER A O 1
ATOM 867 N N . LEU A 1 102 ? 1.978 -9.947 7.308 1.00 97.75 102 LEU A N 1
ATOM 868 C CA . LEU A 1 102 ? 2.701 -10.634 8.379 1.00 97.75 102 LEU A CA 1
ATOM 869 C C . LEU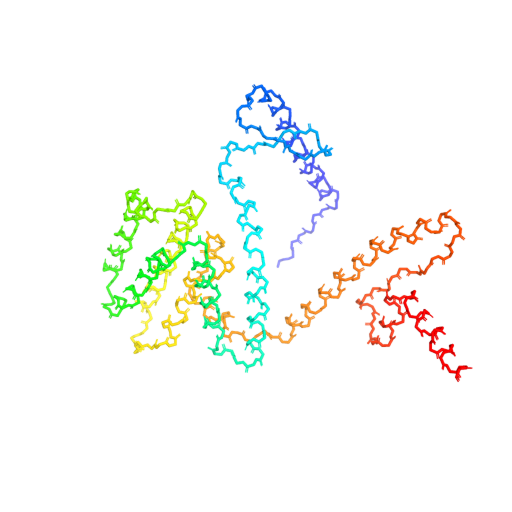 A 1 102 ? 3.727 -11.613 7.820 1.00 97.75 102 LEU A C 1
ATOM 871 O O . LEU A 1 102 ? 4.864 -11.616 8.276 1.00 97.75 102 LEU A O 1
ATOM 875 N N . LEU A 1 103 ? 3.358 -12.410 6.815 1.00 98.06 103 LEU A N 1
ATOM 876 C CA . LEU A 1 103 ? 4.290 -13.338 6.181 1.00 98.06 103 LEU A CA 1
ATOM 877 C C . LEU A 1 103 ? 5.455 -12.591 5.519 1.00 98.06 103 LEU A C 1
ATOM 879 O O . LEU A 1 103 ? 6.607 -12.986 5.686 1.00 98.06 103 LEU A O 1
ATOM 883 N N . PHE A 1 104 ? 5.170 -11.487 4.825 1.00 97.31 104 PHE A N 1
ATOM 884 C CA . PHE A 1 104 ? 6.202 -10.635 4.242 1.00 97.31 104 PHE A CA 1
ATOM 885 C C . PHE A 1 104 ? 7.166 -10.089 5.305 1.00 97.31 104 PHE A C 1
ATOM 887 O O . PHE A 1 104 ? 8.381 -10.176 5.131 1.00 97.31 104 PHE A O 1
ATOM 894 N N . MET A 1 105 ? 6.649 -9.553 6.415 1.00 96.44 105 MET A N 1
ATOM 895 C CA . MET A 1 105 ? 7.489 -9.029 7.498 1.00 96.44 105 MET A CA 1
ATOM 896 C C . MET A 1 105 ? 8.291 -10.137 8.186 1.00 96.44 105 MET A C 1
ATOM 898 O O . MET A 1 105 ? 9.476 -9.949 8.446 1.00 96.44 105 MET A O 1
ATOM 902 N N . LEU A 1 106 ? 7.701 -11.315 8.402 1.00 96.88 106 LEU A N 1
ATOM 903 C CA . LEU A 1 106 ? 8.408 -12.461 8.978 1.00 96.88 106 LEU A CA 1
ATOM 904 C C . LEU A 1 106 ? 9.596 -12.898 8.117 1.00 96.88 106 LEU A C 1
ATOM 906 O O . LEU A 1 106 ? 10.631 -13.258 8.667 1.00 96.88 106 LEU A O 1
ATOM 910 N N . ILE A 1 107 ? 9.463 -12.848 6.790 1.00 96.00 107 ILE A N 1
ATOM 911 C CA . ILE A 1 107 ? 10.538 -13.224 5.862 1.00 96.00 107 ILE A CA 1
ATOM 912 C C . ILE A 1 107 ? 11.635 -12.154 5.804 1.00 96.00 107 ILE A C 1
ATOM 914 O O . ILE A 1 107 ? 12.811 -12.502 5.778 1.00 96.00 107 ILE A O 1
ATOM 918 N N . ASN A 1 108 ? 11.268 -10.869 5.768 1.00 93.38 108 ASN A N 1
ATOM 919 C CA . ASN A 1 108 ? 12.229 -9.792 5.489 1.00 93.38 108 ASN A CA 1
ATOM 920 C C . ASN A 1 108 ? 12.823 -9.141 6.744 1.00 93.38 108 ASN A C 1
ATOM 922 O O . ASN A 1 108 ? 13.960 -8.691 6.705 1.00 93.38 108 ASN A O 1
ATOM 926 N N . ILE A 1 109 ? 12.065 -9.078 7.839 1.00 93.75 109 ILE A N 1
ATOM 927 C CA . ILE A 1 109 ? 12.444 -8.416 9.099 1.00 93.75 109 ILE A CA 1
ATOM 928 C C . ILE A 1 109 ? 12.629 -9.451 10.226 1.00 93.75 109 ILE A C 1
ATOM 930 O O . ILE A 1 109 ? 13.328 -9.205 11.205 1.00 93.75 109 ILE A O 1
ATOM 934 N N . GLY A 1 110 ? 12.021 -10.633 10.103 1.00 95.00 110 GLY A N 1
ATOM 935 C CA . GLY A 1 110 ? 12.109 -11.693 11.104 1.00 95.00 110 GLY A CA 1
ATOM 936 C C . GLY A 1 110 ? 11.042 -11.601 12.198 1.00 95.00 110 GLY A C 1
ATOM 937 O O . GLY A 1 110 ? 10.217 -10.681 12.252 1.00 95.00 110 GLY A O 1
ATOM 938 N N . LEU A 1 111 ? 11.045 -12.595 13.091 1.00 94.94 111 LEU A N 1
ATOM 939 C CA . LEU A 1 111 ? 10.030 -12.747 14.138 1.00 94.94 111 LEU A CA 1
ATOM 940 C C . LEU A 1 111 ? 10.042 -11.585 15.136 1.00 94.94 111 LEU A C 1
ATOM 942 O O . LEU A 1 111 ? 8.989 -11.021 15.424 1.00 94.94 111 LEU A O 1
ATOM 946 N N . HIS A 1 112 ? 11.220 -11.214 15.641 1.00 93.25 112 HIS A N 1
ATOM 947 C CA . HIS A 1 112 ? 11.354 -10.186 16.675 1.00 93.25 112 HIS A CA 1
ATOM 948 C C . HIS A 1 112 ? 10.850 -8.822 16.197 1.00 93.25 112 HIS A C 1
ATOM 950 O O . HIS A 1 112 ? 10.031 -8.207 16.879 1.00 93.25 112 HIS A O 1
ATOM 956 N N . GLY A 1 113 ? 11.261 -8.382 15.003 1.00 93.94 113 GLY A N 1
ATOM 957 C CA . GLY A 1 113 ? 10.781 -7.124 14.433 1.00 93.94 113 GLY A CA 1
ATOM 958 C C . GLY A 1 113 ? 9.288 -7.165 14.096 1.00 93.94 113 GLY A C 1
ATOM 959 O O . GLY A 1 113 ? 8.567 -6.218 14.395 1.00 93.94 113 GLY A O 1
ATOM 960 N N . THR A 1 114 ? 8.779 -8.288 13.577 1.00 96.12 114 THR A N 1
ATOM 961 C CA . THR A 1 114 ? 7.336 -8.434 13.303 1.00 96.12 114 THR A CA 1
ATOM 962 C C . THR A 1 114 ? 6.499 -8.325 14.581 1.00 96.12 114 THR A C 1
ATOM 964 O O . THR A 1 114 ? 5.489 -7.620 14.606 1.00 96.12 114 THR A O 1
ATOM 967 N N . VAL A 1 115 ? 6.923 -8.990 15.661 1.00 96.00 115 VAL A N 1
ATOM 968 C CA . VAL A 1 115 ? 6.258 -8.897 16.970 1.00 96.00 115 VAL A CA 1
ATOM 969 C C . VAL A 1 115 ? 6.341 -7.472 17.514 1.00 96.00 115 VAL A C 1
ATOM 971 O O . VAL A 1 115 ? 5.329 -6.952 17.976 1.00 96.00 115 VAL A O 1
ATOM 974 N N . TYR A 1 116 ? 7.500 -6.817 17.407 1.00 94.50 116 TYR A N 1
ATOM 975 C CA . TYR A 1 116 ? 7.679 -5.431 17.841 1.00 94.50 116 TYR A CA 1
ATOM 976 C C . TYR A 1 116 ? 6.671 -4.477 17.183 1.00 94.50 116 TYR A C 1
ATOM 978 O O . TYR A 1 116 ? 5.970 -3.751 17.890 1.00 94.50 116 TYR A O 1
ATOM 986 N N . VAL A 1 117 ? 6.518 -4.539 15.854 1.00 95.44 117 VAL A N 1
ATOM 987 C CA . VAL A 1 117 ? 5.571 -3.667 15.136 1.00 95.44 117 VAL A CA 1
ATOM 988 C C . VAL A 1 117 ? 4.113 -3.997 15.479 1.00 95.44 117 VAL A C 1
ATOM 990 O O . VAL A 1 117 ? 3.270 -3.103 15.518 1.00 95.44 117 VAL A O 1
ATOM 993 N N . LEU A 1 118 ? 3.794 -5.259 15.785 1.00 97.06 118 LEU A N 1
ATOM 994 C CA . LEU A 1 118 ? 2.440 -5.685 16.166 1.00 97.06 118 LEU A CA 1
ATOM 995 C C . LEU A 1 118 ? 1.995 -5.218 17.556 1.00 97.06 118 LEU A C 1
ATOM 997 O O . LEU A 1 118 ? 0.790 -5.065 17.781 1.00 97.06 118 LEU A O 1
ATOM 1001 N N . ILE A 1 119 ? 2.929 -4.994 18.484 1.00 96.38 119 ILE A N 1
ATOM 1002 C CA . ILE A 1 119 ? 2.606 -4.617 19.868 1.00 96.38 119 ILE A CA 1
ATOM 1003 C C . ILE A 1 119 ? 1.824 -3.304 19.904 1.00 96.38 119 ILE A C 1
ATOM 1005 O O . ILE A 1 119 ? 0.794 -3.227 20.572 1.00 96.38 119 ILE A O 1
ATOM 1009 N N . LEU A 1 120 ? 2.280 -2.286 19.171 1.00 96.38 120 LEU A N 1
ATOM 1010 C CA . LEU A 1 120 ? 1.678 -0.955 19.205 1.00 96.38 120 LEU A CA 1
ATOM 1011 C C . LEU A 1 120 ? 0.194 -0.930 18.779 1.00 96.38 120 LEU A C 1
ATOM 1013 O O . LEU A 1 120 ? -0.621 -0.462 19.576 1.00 96.38 120 LEU A O 1
ATOM 1017 N N . PRO A 1 121 ? -0.204 -1.413 17.582 1.00 97.38 121 PRO A N 1
ATOM 1018 C CA . PRO A 1 121 ? -1.604 -1.388 17.167 1.00 97.38 121 PRO A CA 1
ATOM 1019 C C . PRO A 1 121 ? -2.489 -2.240 18.086 1.00 97.38 121 PRO A C 1
ATOM 1021 O O . PRO A 1 121 ? -3.613 -1.839 18.389 1.00 97.38 121 PRO A O 1
ATOM 1024 N N . CYS A 1 122 ? -1.988 -3.372 18.598 1.00 96.94 122 CYS A N 1
ATOM 1025 C CA . CYS A 1 122 ? -2.732 -4.192 19.561 1.00 96.94 122 CYS A CA 1
ATOM 1026 C C . CYS A 1 122 ? -2.931 -3.466 20.901 1.00 96.94 122 CYS A C 1
ATOM 1028 O O . CYS A 1 122 ? -4.034 -3.463 21.446 1.00 96.94 122 CYS A O 1
ATOM 1030 N N . ALA A 1 123 ? -1.890 -2.814 21.424 1.00 96.56 123 ALA A N 1
ATOM 1031 C CA . ALA A 1 123 ? -1.975 -2.038 22.656 1.00 96.56 123 ALA A CA 1
ATOM 1032 C C . ALA A 1 123 ? -2.932 -0.847 22.501 1.00 96.56 123 ALA A C 1
ATOM 1034 O O . ALA A 1 123 ? -3.787 -0.629 23.357 1.00 96.56 123 ALA A O 1
ATOM 1035 N N . LEU A 1 124 ? -2.846 -0.112 21.389 1.00 96.38 124 LEU A N 1
ATOM 1036 C CA . LEU A 1 124 ? -3.723 1.027 21.108 1.00 96.38 124 LEU A CA 1
ATOM 1037 C C . LEU A 1 124 ? -5.180 0.620 20.869 1.00 96.38 124 LEU A C 1
ATOM 1039 O O . LEU A 1 124 ? -6.073 1.388 21.227 1.00 96.38 124 LEU A O 1
ATOM 1043 N N . TYR A 1 125 ? -5.442 -0.585 20.349 1.00 95.81 125 TYR A N 1
ATOM 1044 C CA . TYR A 1 125 ? -6.795 -1.149 20.322 1.00 95.81 125 TYR A CA 1
ATOM 1045 C C . TYR A 1 125 ? -7.377 -1.240 21.734 1.00 95.81 125 TYR A C 1
ATOM 1047 O O . TYR A 1 125 ? -8.444 -0.695 22.000 1.00 95.81 125 TYR A O 1
ATOM 1055 N N . LEU A 1 126 ? -6.644 -1.864 22.659 1.00 94.81 126 LEU A N 1
ATOM 1056 C CA . LEU A 1 126 ? -7.094 -2.055 24.038 1.00 94.81 126 LEU A CA 1
ATOM 1057 C C . LEU A 1 126 ? -7.211 -0.724 24.792 1.00 94.81 126 LEU A C 1
ATOM 1059 O O . LEU A 1 126 ? -8.200 -0.485 25.477 1.00 94.81 126 LEU A O 1
ATOM 1063 N N . LEU A 1 127 ? -6.233 0.172 24.637 1.00 95.75 127 LEU A N 1
ATOM 1064 C CA . LEU A 1 127 ? -6.242 1.485 25.288 1.00 95.75 127 LEU A CA 1
ATOM 1065 C C . LEU A 1 127 ? -7.342 2.405 24.746 1.00 95.75 127 LEU A C 1
ATOM 1067 O O . LEU A 1 127 ? -7.820 3.270 25.480 1.00 95.75 127 LEU A O 1
ATOM 1071 N N . SER A 1 128 ? -7.781 2.215 23.497 1.00 94.31 128 SER A N 1
ATOM 1072 C CA . SER A 1 128 ? -8.879 3.003 22.925 1.00 94.31 128 SER A CA 1
ATOM 1073 C C . SER A 1 128 ? -10.216 2.784 23.644 1.00 94.31 128 SER A C 1
ATOM 1075 O O . SER A 1 128 ? -11.056 3.685 23.652 1.00 94.31 128 SER A O 1
ATOM 1077 N N . GLU A 1 129 ? -10.376 1.662 24.354 1.00 91.62 129 GLU A N 1
ATOM 1078 C CA . GLU A 1 129 ? -11.552 1.379 25.188 1.00 91.62 129 GLU A CA 1
ATOM 1079 C C . GLU A 1 129 ? -11.637 2.288 26.426 1.00 91.62 129 GLU A C 1
ATOM 1081 O O . GLU A 1 129 ? -12.727 2.536 26.938 1.00 91.62 129 GLU A O 1
ATOM 1086 N N . LEU A 1 130 ? -10.516 2.874 26.868 1.00 93.31 130 LEU A N 1
ATOM 1087 C CA . LEU A 1 130 ? -10.496 3.886 27.936 1.00 93.31 130 LEU A CA 1
ATOM 1088 C C . LEU A 1 130 ? -11.024 5.251 27.471 1.00 93.31 130 LEU A C 1
ATOM 1090 O O . LEU A 1 130 ? -11.229 6.149 28.285 1.00 93.31 130 LEU A O 1
ATOM 1094 N N . ARG A 1 131 ? -11.206 5.424 26.156 1.00 92.81 131 ARG A N 1
ATOM 1095 C CA . ARG A 1 131 ? -11.758 6.620 25.503 1.00 92.81 131 ARG A CA 1
ATOM 1096 C C . ARG A 1 131 ? -11.080 7.948 25.862 1.00 92.81 131 ARG A C 1
ATOM 1098 O O . ARG A 1 131 ? -11.695 9.008 25.781 1.00 92.81 131 ARG A O 1
ATOM 1105 N N . SER A 1 132 ? -9.804 7.905 26.236 1.00 95.44 132 SER A N 1
ATOM 1106 C CA . SER A 1 132 ? -9.025 9.080 26.628 1.00 95.44 132 SER A CA 1
ATOM 1107 C C . SER A 1 132 ? -8.030 9.455 25.538 1.00 95.44 132 SER A C 1
ATOM 1109 O O . SER A 1 132 ? -7.074 8.720 25.284 1.00 95.44 132 SER A O 1
ATOM 1111 N N . CYS A 1 133 ? -8.204 10.632 24.931 1.00 94.94 133 CYS A N 1
ATOM 1112 C CA . CYS A 1 133 ? -7.249 11.158 23.954 1.00 94.94 133 CYS A CA 1
ATOM 1113 C C . CYS A 1 133 ? -5.844 11.311 24.551 1.00 94.94 133 CYS A C 1
ATOM 1115 O O . CYS A 1 133 ? -4.864 11.046 23.865 1.00 94.94 133 CYS A O 1
ATOM 1117 N N . THR A 1 134 ? -5.732 11.694 25.826 1.00 95.44 134 THR A N 1
ATOM 1118 C CA . THR A 1 134 ? -4.439 11.894 26.496 1.00 95.44 134 THR A CA 1
ATOM 1119 C C . THR A 1 134 ? -3.633 10.602 26.580 1.00 95.44 134 THR A C 1
ATOM 1121 O O . THR A 1 134 ? -2.433 10.622 26.324 1.00 95.44 134 THR A O 1
ATOM 1124 N N . ILE A 1 135 ? -4.287 9.475 26.891 1.00 96.50 135 ILE A N 1
ATOM 1125 C CA . ILE A 1 135 ? -3.624 8.164 26.942 1.00 96.50 135 ILE A CA 1
ATOM 1126 C C . ILE A 1 135 ? -3.108 7.791 25.550 1.00 96.50 135 ILE A C 1
ATOM 1128 O O . ILE A 1 135 ? -1.939 7.446 25.414 1.00 96.50 135 ILE A O 1
ATOM 1132 N N . ILE A 1 136 ? -3.941 7.937 24.513 1.00 97.06 136 ILE A N 1
ATOM 1133 C CA . ILE A 1 136 ? -3.550 7.635 23.128 1.00 97.06 136 ILE A CA 1
ATOM 1134 C C . ILE A 1 136 ? -2.375 8.504 22.675 1.00 97.06 136 ILE A C 1
ATOM 1136 O O . ILE A 1 136 ? -1.378 7.972 22.188 1.00 97.06 136 ILE A O 1
ATOM 1140 N N . TRP A 1 137 ? -2.450 9.823 22.870 1.00 96.38 137 TRP A N 1
ATOM 1141 C CA . TRP A 1 137 ? -1.358 10.733 22.521 1.00 96.38 137 TRP A CA 1
ATOM 1142 C C . TRP A 1 137 ? -0.079 10.414 23.296 1.00 96.38 137 TRP A C 1
ATOM 1144 O O . TRP A 1 137 ? 0.991 10.387 22.697 1.00 96.38 137 TRP A O 1
ATOM 1154 N N . GLY A 1 138 ? -0.180 10.108 24.592 1.00 97.25 138 GLY A N 1
ATOM 1155 C CA . GLY A 1 138 ? 0.960 9.693 25.411 1.00 97.25 138 GLY A CA 1
ATOM 1156 C C . GLY A 1 138 ? 1.625 8.416 24.892 1.00 97.25 138 GLY A C 1
ATOM 1157 O O . GLY A 1 138 ? 2.844 8.379 24.738 1.00 97.25 138 GLY A O 1
ATOM 1158 N N . THR A 1 139 ? 0.839 7.389 24.552 1.00 96.62 139 THR A N 1
ATOM 1159 C CA . THR A 1 139 ? 1.353 6.137 23.972 1.00 96.62 139 THR A CA 1
ATOM 1160 C C . THR A 1 139 ? 1.990 6.357 22.598 1.00 96.62 139 THR A C 1
ATOM 1162 O O . THR A 1 139 ? 3.040 5.785 22.320 1.00 96.62 139 THR A O 1
ATOM 1165 N N . ILE A 1 140 ? 1.404 7.208 21.750 1.00 97.00 140 ILE A N 1
ATOM 1166 C CA . ILE A 1 140 ? 1.963 7.550 20.434 1.00 97.00 140 ILE A CA 1
ATOM 1167 C C . ILE A 1 140 ? 3.271 8.332 20.570 1.00 97.00 140 ILE A C 1
ATOM 1169 O O . ILE A 1 140 ? 4.241 8.000 19.896 1.00 97.00 140 ILE A O 1
ATOM 1173 N N . LEU A 1 141 ? 3.338 9.322 21.464 1.00 96.31 141 LEU A N 1
ATOM 1174 C CA . LEU A 1 141 ? 4.569 10.070 21.733 1.00 96.31 141 LEU A CA 1
ATOM 1175 C C . LEU A 1 141 ? 5.670 9.159 22.281 1.00 96.31 141 LEU A C 1
ATOM 1177 O O . LEU A 1 141 ? 6.813 9.260 21.844 1.00 96.31 141 LEU A O 1
ATOM 1181 N N . ALA A 1 142 ? 5.325 8.227 23.174 1.00 95.38 142 ALA A N 1
ATOM 1182 C CA . ALA A 1 142 ? 6.258 7.209 23.642 1.00 95.38 142 ALA A CA 1
ATOM 1183 C C . ALA A 1 142 ? 6.734 6.306 22.491 1.00 95.38 142 ALA A C 1
ATOM 1185 O O . ALA A 1 142 ? 7.927 6.047 22.379 1.00 95.38 142 ALA A O 1
ATOM 1186 N N . ALA A 1 143 ? 5.840 5.874 21.596 1.00 94.56 143 ALA A N 1
ATOM 1187 C CA . ALA A 1 143 ? 6.210 5.071 20.431 1.00 94.56 143 ALA A CA 1
ATOM 1188 C C . ALA A 1 143 ? 7.119 5.831 19.449 1.00 94.56 143 ALA A C 1
ATOM 1190 O O . ALA A 1 143 ? 8.078 5.253 18.946 1.00 94.56 143 ALA A O 1
ATOM 1191 N N . ILE A 1 144 ? 6.861 7.122 19.210 1.00 94.19 144 ILE A N 1
ATOM 1192 C CA . ILE A 1 144 ? 7.728 7.991 18.398 1.00 94.19 144 ILE A CA 1
ATOM 1193 C C . ILE A 1 144 ? 9.086 8.171 19.077 1.00 94.19 144 ILE A C 1
ATOM 1195 O O . ILE A 1 144 ? 10.113 8.104 18.408 1.00 94.19 144 ILE A O 1
ATOM 1199 N N . PHE A 1 145 ? 9.120 8.365 20.397 1.00 92.62 145 PHE A N 1
ATOM 1200 C CA . PHE A 1 145 ? 10.377 8.440 21.135 1.00 92.62 145 PHE A CA 1
ATOM 1201 C C . PHE A 1 145 ? 11.181 7.146 20.967 1.00 92.62 145 PHE A C 1
ATOM 1203 O O . PHE A 1 145 ? 12.322 7.209 20.526 1.00 92.62 145 PHE A O 1
ATOM 1210 N N . LEU A 1 146 ? 10.568 5.980 21.210 1.00 90.12 146 LEU A N 1
ATOM 1211 C CA . LEU A 1 146 ? 11.211 4.672 21.031 1.00 90.12 146 LEU A CA 1
ATOM 1212 C C . LEU A 1 146 ? 11.684 4.439 19.590 1.00 90.12 146 LEU A C 1
ATOM 1214 O O . LEU A 1 146 ? 12.739 3.841 19.402 1.00 90.12 146 LEU A O 1
ATOM 1218 N N . LEU A 1 147 ? 10.946 4.936 18.590 1.00 88.75 147 LEU A N 1
ATOM 1219 C CA . LEU A 1 147 ? 11.351 4.879 17.182 1.00 88.75 147 LEU A CA 1
ATOM 1220 C C . LEU A 1 147 ? 12.675 5.620 16.927 1.00 88.75 147 LEU A C 1
ATOM 1222 O O . LEU A 1 147 ? 13.467 5.191 16.096 1.00 88.75 147 LEU A O 1
ATOM 1226 N N . ASN A 1 148 ? 12.911 6.719 17.649 1.00 86.88 148 ASN A N 1
ATOM 1227 C CA . ASN A 1 148 ? 14.113 7.546 17.529 1.00 86.88 148 ASN A CA 1
ATOM 1228 C C . ASN A 1 148 ? 15.255 7.101 18.463 1.00 86.88 148 ASN A C 1
ATOM 1230 O O . ASN A 1 148 ? 16.339 7.681 18.417 1.00 86.88 148 ASN A O 1
ATOM 1234 N N . VAL A 1 149 ? 15.046 6.088 19.313 1.00 87.88 149 VAL A N 1
ATOM 1235 C CA . VAL A 1 149 ? 16.123 5.515 20.129 1.00 87.88 149 VAL A CA 1
ATOM 1236 C C . VAL A 1 149 ? 16.891 4.502 19.287 1.00 87.88 149 VAL A C 1
ATOM 1238 O O . VAL A 1 149 ? 16.510 3.337 19.179 1.00 87.88 149 VAL A O 1
ATOM 1241 N N . GLU A 1 150 ? 18.015 4.951 18.736 1.00 77.75 150 GLU A N 1
ATOM 1242 C CA . GLU A 1 150 ? 18.890 4.163 17.861 1.00 77.75 150 GLU A CA 1
ATOM 1243 C C . GLU A 1 150 ? 19.271 2.798 18.465 1.00 77.75 150 GLU A C 1
ATOM 1245 O O . GLU A 1 150 ? 19.202 1.775 17.789 1.00 77.75 150 GLU A O 1
ATOM 1250 N N . TYR A 1 151 ? 19.557 2.747 19.773 1.00 78.44 151 TYR A N 1
ATOM 1251 C CA . TYR A 1 151 ? 19.907 1.508 20.481 1.00 78.44 151 TYR A CA 1
ATOM 1252 C C . TYR A 1 151 ? 18.832 0.414 20.380 1.00 78.44 151 TYR A C 1
ATOM 1254 O O . TYR A 1 151 ? 19.159 -0.765 20.251 1.00 78.44 151 TYR A O 1
ATOM 1262 N N . ILE A 1 152 ? 17.547 0.785 20.421 1.00 77.00 152 ILE A N 1
ATOM 1263 C CA . ILE A 1 152 ? 16.450 -0.186 20.309 1.00 77.00 152 ILE A CA 1
ATOM 1264 C C . ILE A 1 152 ? 16.430 -0.777 18.904 1.00 77.00 152 ILE A C 1
ATOM 1266 O O . ILE A 1 152 ? 16.251 -1.982 18.756 1.00 77.00 152 ILE A O 1
ATOM 1270 N N . MET A 1 153 ? 16.659 0.044 17.883 1.00 76.50 153 MET A N 1
ATOM 1271 C CA . MET A 1 153 ? 16.639 -0.416 16.497 1.00 76.50 153 MET A CA 1
ATOM 1272 C C . MET A 1 153 ? 17.864 -1.282 16.162 1.00 76.50 153 MET A C 1
ATOM 1274 O O . MET A 1 153 ? 17.713 -2.339 15.550 1.00 76.50 153 MET A O 1
ATOM 1278 N N . ILE A 1 154 ? 19.045 -0.930 16.686 1.00 79.50 154 ILE A N 1
ATOM 1279 C CA . ILE A 1 154 ? 20.267 -1.746 16.572 1.00 79.50 154 ILE A CA 1
ATOM 1280 C C . ILE A 1 154 ? 20.122 -3.093 17.299 1.00 79.50 154 ILE A C 1
ATOM 1282 O O . ILE A 1 154 ? 20.670 -4.095 16.846 1.00 79.50 154 ILE A O 1
ATOM 1286 N N . SER A 1 155 ? 19.353 -3.160 18.395 1.00 84.75 155 SER A N 1
ATOM 1287 C CA . SER A 1 155 ? 19.191 -4.397 19.180 1.00 84.75 155 SER A CA 1
ATOM 1288 C C . SER A 1 155 ? 18.566 -5.573 18.412 1.00 84.75 155 SER A C 1
ATOM 1290 O O . SER A 1 155 ? 18.673 -6.713 18.860 1.00 84.75 155 SER A O 1
ATOM 1292 N N . PHE A 1 156 ? 17.942 -5.318 17.256 1.00 84.88 156 PHE A N 1
ATOM 1293 C CA . PHE A 1 156 ? 17.378 -6.359 16.395 1.00 84.88 156 PHE A CA 1
ATOM 1294 C C . PHE A 1 156 ? 18.423 -7.087 15.532 1.00 84.88 156 PHE A C 1
ATOM 1296 O O . PHE A 1 156 ? 18.057 -8.077 14.902 1.00 84.88 156 PHE A O 1
ATOM 1303 N N . ASP A 1 157 ? 19.682 -6.624 15.509 1.00 86.88 157 ASP A N 1
ATOM 1304 C CA . ASP A 1 157 ? 20.802 -7.226 14.759 1.00 86.88 157 ASP A CA 1
ATOM 1305 C C . ASP A 1 157 ? 20.459 -7.478 13.276 1.00 86.88 157 ASP A C 1
ATOM 1307 O O . ASP A 1 157 ? 20.669 -8.551 12.708 1.00 86.88 157 ASP A O 1
ATOM 1311 N N . LEU A 1 158 ? 19.833 -6.475 12.653 1.00 88.19 158 LEU A N 1
ATOM 1312 C CA . LEU A 1 158 ? 19.383 -6.521 11.264 1.00 88.19 158 LEU A CA 1
ATOM 1313 C C . LEU A 1 158 ? 20.401 -5.860 10.333 1.00 88.19 158 LEU A C 1
ATOM 1315 O O . LEU A 1 158 ? 21.014 -4.851 10.673 1.00 88.19 158 LEU A O 1
ATOM 1319 N N . ALA A 1 159 ? 20.505 -6.376 9.107 1.00 87.38 159 ALA A N 1
ATOM 1320 C CA . ALA A 1 159 ? 21.190 -5.669 8.028 1.00 87.38 159 ALA A CA 1
ATOM 1321 C C . ALA A 1 159 ? 20.496 -4.324 7.712 1.00 87.38 159 ALA A C 1
ATOM 1323 O O . ALA A 1 159 ? 19.301 -4.157 7.970 1.00 87.38 159 ALA A O 1
ATOM 1324 N N . GLU A 1 160 ? 21.223 -3.390 7.089 1.00 84.44 160 GLU A N 1
ATOM 1325 C CA . GLU A 1 160 ? 20.765 -2.010 6.829 1.00 84.44 160 GLU A CA 1
ATOM 1326 C C . GLU A 1 160 ? 19.393 -1.930 6.128 1.00 84.44 160 GLU A C 1
ATOM 1328 O O . GLU A 1 160 ? 18.524 -1.157 6.534 1.00 84.44 160 GLU A O 1
ATOM 1333 N N . GLY A 1 161 ? 19.156 -2.773 5.114 1.00 86.19 161 GLY A N 1
ATOM 1334 C CA . GLY A 1 161 ? 17.891 -2.816 4.369 1.00 86.19 161 GLY A CA 1
ATOM 1335 C C . GLY A 1 161 ? 16.682 -3.210 5.236 1.00 86.19 161 GLY A C 1
ATOM 1336 O O . GLY A 1 161 ? 15.756 -2.409 5.380 1.00 86.19 161 GLY A O 1
ATOM 1337 N N . PRO A 1 162 ? 16.665 -4.417 5.837 1.00 90.12 162 PRO A N 1
ATOM 1338 C CA . PRO A 1 162 ? 15.633 -4.838 6.790 1.00 90.12 162 PRO A CA 1
ATOM 1339 C C . PRO A 1 162 ? 15.441 -3.897 7.982 1.00 90.12 162 PRO A C 1
ATOM 1341 O O . PRO A 1 162 ? 14.309 -3.684 8.419 1.00 90.12 162 PRO A O 1
ATOM 1344 N N . HIS A 1 163 ? 16.523 -3.304 8.489 1.00 89.62 163 HIS A N 1
ATOM 1345 C CA . HIS A 1 163 ? 16.460 -2.310 9.558 1.00 89.62 163 HIS A CA 1
ATOM 1346 C C . HIS A 1 163 ? 15.675 -1.064 9.118 1.00 89.62 163 HIS A C 1
ATOM 1348 O O . HIS A 1 163 ? 14.756 -0.618 9.806 1.00 89.62 163 HIS A O 1
ATOM 1354 N N . TYR A 1 164 ? 15.968 -0.539 7.926 1.00 88.06 164 TYR A N 1
ATOM 1355 C CA . TYR A 1 164 ? 15.225 0.583 7.353 1.00 88.06 164 TYR A CA 1
ATOM 1356 C C . TYR A 1 164 ? 13.753 0.227 7.076 1.00 88.06 164 TYR A C 1
ATOM 1358 O O . TYR A 1 164 ? 12.854 1.020 7.355 1.00 88.06 164 TYR A O 1
ATOM 1366 N N . MET A 1 165 ? 13.471 -0.997 6.613 1.00 90.69 165 MET A N 1
ATOM 1367 C CA . MET A 1 165 ? 12.094 -1.487 6.466 1.00 90.69 165 MET A CA 1
ATOM 1368 C C . MET A 1 165 ? 11.332 -1.524 7.791 1.00 90.69 165 MET A C 1
ATOM 1370 O O . MET A 1 165 ? 10.172 -1.117 7.829 1.00 90.69 165 MET A O 1
ATOM 1374 N N . LEU A 1 166 ? 11.962 -2.009 8.865 1.00 92.50 166 LEU A N 1
ATOM 1375 C CA . LEU A 1 166 ? 11.374 -2.039 10.205 1.00 92.50 166 LEU A CA 1
ATOM 1376 C C . LEU A 1 166 ? 11.013 -0.627 10.671 1.00 92.50 166 LEU A C 1
ATOM 1378 O O . LEU A 1 166 ? 9.887 -0.403 11.119 1.00 92.50 166 LEU A O 1
ATOM 1382 N N . PHE A 1 167 ? 11.933 0.324 10.495 1.00 91.81 167 PHE A N 1
ATOM 1383 C CA . PHE A 1 167 ? 11.710 1.731 10.813 1.00 91.81 167 PHE A CA 1
ATOM 1384 C C . PHE A 1 167 ? 10.498 2.306 10.060 1.00 91.81 167 PHE A C 1
ATOM 1386 O O . PHE A 1 167 ? 9.590 2.860 10.686 1.00 91.81 167 PHE A O 1
ATOM 1393 N N . LEU A 1 168 ? 10.426 2.118 8.735 1.00 91.75 168 LEU A N 1
ATOM 1394 C CA . LEU A 1 168 ? 9.303 2.603 7.920 1.00 91.75 168 LEU A CA 1
ATOM 1395 C C . LEU A 1 168 ? 7.979 1.921 8.291 1.00 91.75 168 LEU A C 1
ATOM 1397 O O . LEU A 1 168 ? 6.967 2.598 8.485 1.00 91.75 168 LEU A O 1
ATOM 1401 N N . CYS A 1 169 ? 7.976 0.594 8.450 1.00 93.88 169 CYS A N 1
ATOM 1402 C CA . CYS A 1 169 ? 6.804 -0.157 8.909 1.00 93.88 169 CYS A CA 1
ATOM 1403 C C . CYS A 1 169 ? 6.280 0.398 10.238 1.00 93.88 169 CYS A C 1
ATOM 1405 O O . CYS A 1 169 ? 5.074 0.621 10.385 1.00 93.88 169 CYS A O 1
ATOM 1407 N N . GLN A 1 170 ? 7.172 0.648 11.198 1.00 94.00 170 GLN A N 1
ATOM 1408 C CA . GLN A 1 170 ? 6.805 1.183 12.504 1.00 94.00 170 GLN A CA 1
ATOM 1409 C C . GLN A 1 170 ? 6.247 2.606 12.390 1.00 94.00 170 GLN A C 1
ATOM 1411 O O . GLN A 1 170 ? 5.188 2.888 12.953 1.00 94.00 170 GLN A O 1
ATOM 1416 N N . ALA A 1 171 ? 6.900 3.485 11.625 1.00 94.00 171 ALA A N 1
ATOM 1417 C CA . ALA A 1 171 ? 6.454 4.862 11.413 1.00 94.00 171 ALA A CA 1
ATOM 1418 C C . ALA A 1 171 ? 5.037 4.927 10.814 1.00 94.00 171 ALA A C 1
ATOM 1420 O O . ALA A 1 171 ? 4.162 5.622 11.340 1.00 94.00 171 ALA A O 1
ATOM 1421 N N . TRP A 1 172 ? 4.763 4.142 9.768 1.00 95.81 172 TRP A N 1
ATOM 1422 C CA . TRP A 1 172 ? 3.426 4.078 9.168 1.00 95.81 172 TRP A CA 1
ATOM 1423 C C . TRP A 1 172 ? 2.395 3.442 10.105 1.00 95.81 172 TRP A C 1
ATOM 1425 O O . TRP A 1 172 ? 1.248 3.896 10.164 1.00 95.81 172 TRP A O 1
ATOM 1435 N N . THR A 1 173 ? 2.790 2.427 10.875 1.00 96.00 173 THR A N 1
ATOM 1436 C CA . THR A 1 173 ? 1.904 1.778 11.853 1.00 96.00 173 THR A CA 1
ATOM 1437 C C . THR A 1 173 ? 1.515 2.733 12.982 1.00 96.00 173 THR A C 1
ATOM 1439 O O . THR A 1 173 ? 0.348 2.738 13.378 1.00 96.00 173 THR A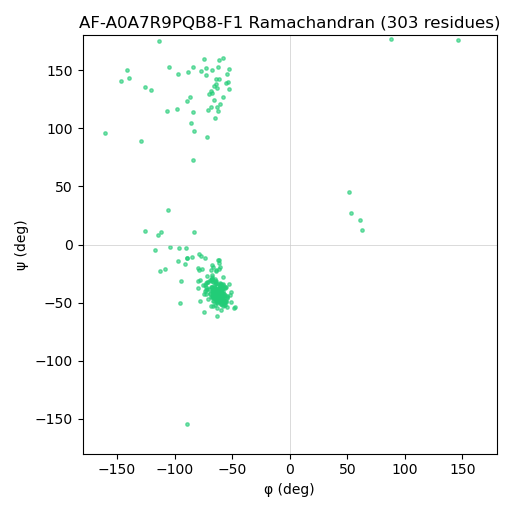 O 1
ATOM 1442 N N . ILE A 1 174 ? 2.430 3.590 13.458 1.00 96.25 174 ILE A N 1
ATOM 1443 C CA . ILE A 1 174 ? 2.141 4.644 14.449 1.00 96.25 174 ILE A CA 1
ATOM 1444 C C . ILE A 1 174 ? 1.018 5.555 13.941 1.00 96.25 174 ILE A C 1
ATOM 1446 O O . ILE A 1 174 ? 0.013 5.746 14.630 1.00 96.25 174 ILE A O 1
ATOM 1450 N N . ILE A 1 175 ? 1.154 6.072 12.717 1.00 95.75 175 ILE A N 1
ATOM 1451 C CA . ILE A 1 175 ? 0.193 7.022 12.137 1.00 95.75 175 ILE A CA 1
ATOM 1452 C C . ILE A 1 175 ? -1.180 6.365 11.940 1.00 95.75 175 ILE A C 1
ATOM 1454 O O . ILE A 1 175 ? -2.208 6.942 12.305 1.00 95.75 175 ILE A O 1
ATOM 1458 N N . ARG A 1 176 ? -1.218 5.139 11.403 1.00 96.69 176 ARG A N 1
ATOM 1459 C CA . ARG A 1 176 ? -2.478 4.405 11.188 1.00 96.69 176 ARG A CA 1
ATOM 1460 C C . ARG A 1 176 ? -3.164 4.046 12.500 1.00 96.69 176 ARG A C 1
ATOM 1462 O O . ARG A 1 176 ? -4.376 4.217 12.617 1.00 96.69 176 ARG A O 1
ATOM 1469 N N . SER A 1 177 ? -2.397 3.613 13.497 1.00 96.56 177 SER A N 1
ATOM 1470 C CA . SER A 1 177 ? -2.943 3.285 14.816 1.00 96.56 177 SER A CA 1
ATOM 1471 C C . SER A 1 177 ? -3.529 4.525 15.491 1.00 96.56 177 SER A C 1
ATOM 1473 O O . SER A 1 177 ? -4.633 4.452 16.023 1.00 96.56 177 SER A O 1
ATOM 1475 N N . LEU A 1 178 ? -2.857 5.681 15.391 1.00 96.38 178 LEU A N 1
ATOM 1476 C CA . LEU A 1 178 ? -3.399 6.961 15.858 1.00 96.38 178 LEU A CA 1
ATOM 1477 C C . LEU A 1 178 ? -4.723 7.296 15.160 1.00 96.38 178 LEU A C 1
ATOM 1479 O O . LEU A 1 178 ? -5.699 7.618 15.836 1.00 96.38 178 LEU A O 1
ATOM 1483 N N . ASN A 1 179 ? -4.776 7.195 13.826 1.00 96.38 179 ASN A N 1
ATOM 1484 C CA . ASN A 1 179 ? -6.005 7.467 13.081 1.00 96.38 179 ASN A CA 1
ATOM 1485 C C . ASN A 1 179 ? -7.165 6.565 13.540 1.00 96.38 179 ASN A C 1
ATOM 1487 O O . ASN A 1 179 ? -8.244 7.078 13.831 1.00 96.38 179 ASN A O 1
ATOM 1491 N N . PHE A 1 180 ? -6.936 5.255 13.672 1.00 96.38 180 PHE A N 1
ATOM 1492 C CA . PHE A 1 180 ? -7.954 4.333 14.179 1.00 96.38 180 PHE A CA 1
ATOM 1493 C C . PHE A 1 180 ? -8.409 4.702 15.598 1.00 96.38 180 PHE A C 1
ATOM 1495 O O . PHE A 1 1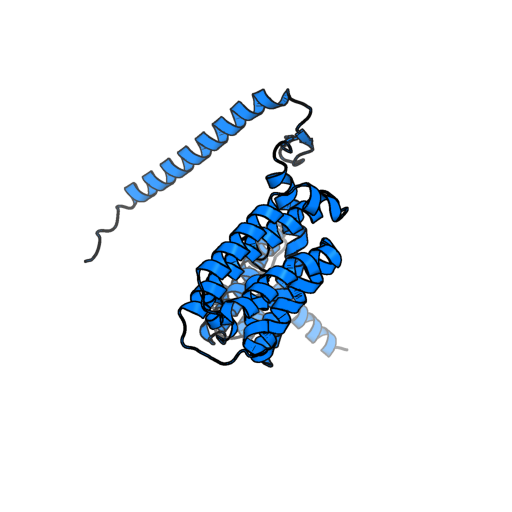80 ? -9.610 4.774 15.857 1.00 96.38 180 PHE A O 1
ATOM 1502 N N . SER A 1 181 ? -7.472 4.948 16.519 1.00 96.00 181 SER A N 1
ATOM 1503 C CA . SER A 1 181 ? -7.802 5.247 17.915 1.00 96.00 181 SER A CA 1
ATOM 1504 C C . SER A 1 181 ? -8.628 6.526 18.052 1.00 96.00 181 SER A C 1
ATOM 1506 O O . SER A 1 181 ? -9.572 6.548 18.838 1.00 96.00 181 SER A O 1
ATOM 1508 N N . LEU A 1 182 ? -8.330 7.574 17.276 1.00 95.00 182 LEU A N 1
ATOM 1509 C CA . LEU A 1 182 ? -9.122 8.809 17.284 1.00 95.00 182 LEU A CA 1
ATOM 1510 C C . LEU A 1 182 ? -10.542 8.581 16.745 1.00 95.00 182 LEU A C 1
ATOM 1512 O O . LEU A 1 182 ? -11.507 9.004 17.384 1.00 95.00 182 LEU A O 1
ATOM 1516 N N . ASP A 1 183 ? -10.683 7.850 15.635 1.00 94.00 183 ASP A N 1
ATOM 1517 C CA . ASP A 1 183 ? -11.996 7.494 15.077 1.00 94.00 183 ASP A CA 1
ATOM 1518 C C . ASP A 1 183 ? -12.820 6.661 16.076 1.00 94.00 183 ASP A C 1
ATOM 1520 O O . ASP A 1 183 ? -14.021 6.881 16.253 1.00 94.00 183 ASP A O 1
ATOM 1524 N N . ARG A 1 184 ? -12.172 5.728 16.784 1.00 93.50 184 ARG A N 1
ATOM 1525 C CA . ARG A 1 184 ? -12.790 4.874 17.808 1.00 93.50 184 ARG A CA 1
ATOM 1526 C C . ARG A 1 184 ? -13.264 5.672 19.030 1.00 93.50 184 ARG A C 1
ATOM 1528 O O . ARG A 1 184 ? -14.349 5.405 19.550 1.00 93.50 184 ARG A O 1
ATOM 1535 N N . ILE A 1 185 ? -12.488 6.669 19.467 1.00 94.44 185 ILE A N 1
ATOM 1536 C CA . ILE A 1 185 ? -12.852 7.586 20.564 1.00 94.44 185 ILE A CA 1
ATOM 1537 C C . ILE A 1 185 ? -14.001 8.519 20.165 1.00 94.44 185 ILE A C 1
ATOM 1539 O O . ILE A 1 185 ? -14.792 8.910 21.024 1.00 94.44 185 ILE A O 1
ATOM 1543 N N . ALA A 1 186 ? -14.124 8.874 18.887 1.00 92.62 186 ALA A N 1
ATOM 1544 C CA . ALA A 1 186 ? -15.231 9.693 18.397 1.00 92.62 186 ALA A CA 1
ATOM 1545 C C . ALA A 1 186 ? -16.523 8.881 18.174 1.00 92.62 186 ALA A C 1
ATOM 1547 O O . ALA A 1 186 ? -17.623 9.402 18.358 1.00 92.62 186 ALA A O 1
ATOM 1548 N N . ALA A 1 187 ? -16.412 7.602 17.803 1.00 91.06 187 ALA A N 1
ATOM 1549 C CA . ALA A 1 187 ? -17.556 6.733 17.523 1.00 91.06 187 ALA A CA 1
ATOM 1550 C C . ALA A 1 187 ? -18.323 6.320 18.797 1.00 91.06 187 ALA A C 1
ATOM 1552 O O . ALA A 1 187 ? -17.707 6.196 19.855 1.00 91.06 187 ALA A O 1
ATOM 1553 N N . PRO A 1 188 ? -19.639 6.035 18.733 1.00 90.69 188 PRO A N 1
ATOM 1554 C CA . PRO A 1 188 ? -20.406 5.535 19.877 1.00 90.69 188 PRO A CA 1
ATOM 1555 C C . PRO A 1 188 ? -19.773 4.301 20.538 1.00 90.69 188 PRO A C 1
ATOM 1557 O O . PRO A 1 188 ? -19.113 3.494 19.880 1.00 90.69 188 PRO A O 1
ATOM 1560 N N . VAL A 1 189 ? -19.998 4.143 21.846 1.00 88.81 189 VAL A N 1
ATOM 1561 C CA . VAL A 1 189 ? -19.502 2.983 22.602 1.00 88.81 189 VAL A CA 1
ATOM 1562 C C . VAL A 1 189 ? -20.042 1.701 21.971 1.00 88.81 189 VAL A C 1
ATOM 1564 O O . VAL A 1 189 ? -21.246 1.548 21.776 1.00 88.81 189 VAL A O 1
ATOM 1567 N N . SER A 1 190 ? -19.144 0.777 21.646 1.00 85.62 190 SER A N 1
ATOM 1568 C CA . SER A 1 190 ? -19.484 -0.528 21.087 1.00 85.62 190 SER A CA 1
ATOM 1569 C C . SER A 1 190 ? -18.572 -1.592 21.676 1.00 85.62 190 SER A C 1
ATOM 1571 O O . SER A 1 190 ? -17.436 -1.308 22.045 1.00 85.62 190 SER A O 1
ATOM 1573 N N . ILE A 1 191 ? -19.077 -2.818 21.774 1.00 85.81 191 ILE A N 1
ATOM 1574 C CA . ILE A 1 191 ? -18.359 -3.920 22.415 1.00 85.81 191 ILE A CA 1
ATOM 1575 C C . ILE A 1 191 ? -17.140 -4.300 21.552 1.00 85.81 191 ILE A C 1
ATOM 1577 O O . ILE A 1 191 ? -17.300 -4.475 20.334 1.00 85.81 191 ILE A O 1
ATOM 1581 N N . PRO A 1 192 ? -15.943 -4.454 22.153 1.00 87.25 192 PRO A N 1
ATOM 1582 C CA . PRO A 1 192 ? -14.769 -4.960 21.456 1.00 87.25 192 PRO A CA 1
ATOM 1583 C C . 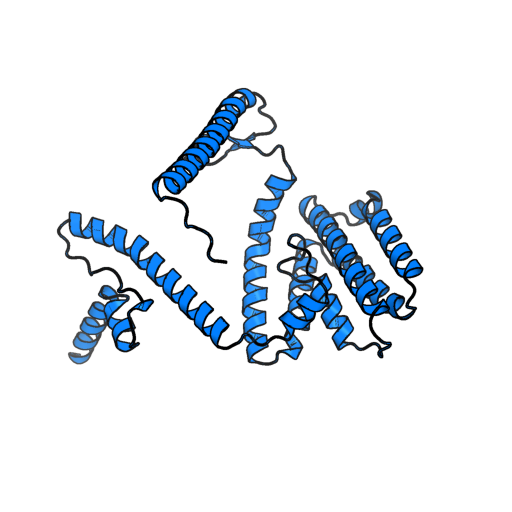PRO A 1 192 ? -15.085 -6.282 20.769 1.00 87.25 192 PRO A C 1
ATOM 1585 O O . PRO A 1 192 ? -15.694 -7.179 21.354 1.00 87.25 192 PRO A O 1
ATOM 1588 N N . ASN A 1 193 ? -14.673 -6.417 19.516 1.00 91.00 193 ASN A N 1
ATOM 1589 C CA . ASN A 1 193 ? -14.939 -7.615 18.740 1.00 91.00 193 ASN A CA 1
ATOM 1590 C C . ASN A 1 193 ? -13.714 -7.992 17.907 1.00 91.00 193 ASN A C 1
ATOM 1592 O O . ASN A 1 193 ? -13.002 -7.142 17.371 1.00 91.00 193 ASN A O 1
ATOM 1596 N N . LEU A 1 194 ? -13.492 -9.301 17.778 1.00 92.62 194 LEU A N 1
ATOM 1597 C CA . LEU A 1 194 ? -12.335 -9.838 17.065 1.00 92.62 194 LEU A CA 1
ATOM 1598 C C . LEU A 1 194 ? -12.317 -9.410 15.590 1.00 92.62 194 LEU A C 1
ATOM 1600 O O . LEU A 1 194 ? -11.252 -9.169 15.035 1.00 92.62 194 LEU A O 1
ATOM 1604 N N . SER A 1 195 ? -13.486 -9.272 14.957 1.00 92.38 195 SER A N 1
ATOM 1605 C CA . SER A 1 195 ? -13.583 -8.851 13.555 1.00 92.38 195 SER A CA 1
ATOM 1606 C C . SER A 1 195 ? -13.045 -7.434 13.337 1.00 92.38 195 SER A C 1
ATOM 1608 O O . SER A 1 195 ? -12.396 -7.172 12.327 1.00 92.38 195 SER A O 1
ATOM 1610 N N . GLU A 1 196 ? -13.306 -6.514 14.259 1.00 92.69 196 GLU A N 1
ATOM 1611 C CA . GLU A 1 196 ? -12.835 -5.133 14.214 1.00 92.69 196 GLU A CA 1
ATOM 1612 C C . GLU A 1 196 ? -11.352 -5.052 14.537 1.00 92.69 196 GLU A C 1
ATOM 1614 O O . GLU A 1 196 ? -10.646 -4.339 13.832 1.00 92.69 196 GLU A O 1
ATOM 1619 N N . LEU A 1 197 ? -10.864 -5.838 15.506 1.00 95.31 197 LEU A N 1
ATOM 1620 C CA . LEU A 1 197 ? -9.427 -5.985 15.749 1.00 95.31 197 LEU A CA 1
ATOM 1621 C C . LEU A 1 197 ? -8.708 -6.472 14.483 1.00 95.31 197 LEU A C 1
ATOM 1623 O O . LEU A 1 197 ? -7.749 -5.845 14.050 1.00 95.31 197 LEU A O 1
ATOM 1627 N N . ILE A 1 198 ? -9.200 -7.536 13.839 1.00 96.12 198 ILE A N 1
ATOM 1628 C CA . ILE A 1 198 ? -8.625 -8.049 12.585 1.00 96.12 198 ILE A CA 1
ATOM 1629 C C . ILE A 1 198 ? -8.697 -6.992 11.478 1.00 96.12 198 ILE A C 1
ATOM 1631 O O . ILE A 1 198 ? -7.729 -6.814 10.748 1.00 96.12 198 ILE A O 1
ATOM 1635 N N . THR A 1 199 ? -9.815 -6.273 11.349 1.00 95.56 199 THR A N 1
ATOM 1636 C CA . THR A 1 199 ? -9.973 -5.228 10.319 1.00 95.56 199 THR A CA 1
ATOM 1637 C C . THR A 1 199 ? -9.038 -4.045 10.567 1.00 95.56 199 THR A C 1
ATOM 1639 O O . THR A 1 199 ? -8.467 -3.508 9.622 1.00 95.56 199 THR A O 1
ATOM 1642 N N . MET A 1 200 ? -8.848 -3.653 11.826 1.00 96.19 200 MET A N 1
ATOM 1643 C CA . MET A 1 200 ? -7.901 -2.616 12.221 1.00 96.19 200 MET A CA 1
ATOM 1644 C C . MET A 1 200 ? -6.460 -3.060 11.970 1.00 96.19 200 MET A C 1
ATOM 1646 O O . MET A 1 200 ? -5.690 -2.306 11.386 1.00 96.19 200 MET A O 1
ATOM 1650 N N . LEU A 1 201 ? -6.098 -4.297 12.317 1.00 97.81 201 LEU A N 1
ATOM 1651 C CA . LEU A 1 201 ? -4.769 -4.827 12.014 1.00 97.81 201 LEU A CA 1
ATOM 1652 C C . LEU A 1 201 ? -4.546 -4.900 10.497 1.00 97.81 201 LEU A C 1
ATOM 1654 O O . LEU A 1 201 ? -3.515 -4.451 10.009 1.00 97.81 201 LEU A O 1
ATOM 1658 N N . ALA A 1 202 ? -5.529 -5.367 9.728 1.00 97.31 202 ALA A N 1
ATOM 1659 C CA . ALA A 1 202 ? -5.469 -5.370 8.267 1.00 97.31 202 ALA A CA 1
ATOM 1660 C C . ALA A 1 202 ? -5.300 -3.960 7.674 1.00 97.31 202 ALA A C 1
ATOM 1662 O O . ALA A 1 202 ? -4.629 -3.808 6.657 1.00 97.31 202 ALA A O 1
ATOM 1663 N N . TYR A 1 203 ? -5.883 -2.940 8.311 1.00 97.19 203 TYR A N 1
ATOM 1664 C CA . TYR A 1 203 ? -5.695 -1.533 7.960 1.00 97.19 203 TYR A CA 1
ATOM 1665 C C . TYR A 1 203 ? -4.273 -1.053 8.274 1.00 97.19 203 TYR A C 1
ATOM 1667 O O . TYR A 1 203 ? -3.587 -0.546 7.385 1.00 97.19 203 TYR A O 1
ATOM 1675 N N . CYS A 1 204 ? -3.809 -1.248 9.513 1.00 97.06 204 CYS A N 1
ATOM 1676 C CA . CYS A 1 204 ? -2.466 -0.863 9.955 1.00 97.06 204 CYS A CA 1
ATOM 1677 C C . CYS A 1 204 ? -1.374 -1.503 9.088 1.00 97.06 204 CYS A C 1
ATOM 1679 O O . CYS A 1 204 ? -0.390 -0.847 8.740 1.00 97.06 204 CYS A O 1
ATOM 1681 N N . PHE A 1 205 ? -1.604 -2.748 8.672 1.00 97.19 205 PHE A N 1
ATOM 1682 C CA . PHE A 1 205 ? -0.701 -3.545 7.852 1.00 97.19 205 PHE A CA 1
ATOM 1683 C C . PHE A 1 205 ? -1.171 -3.684 6.399 1.00 97.19 205 PHE A C 1
ATOM 1685 O O . PHE A 1 205 ? -0.881 -4.693 5.761 1.00 97.19 205 PHE A O 1
ATOM 1692 N N . TYR A 1 206 ? -1.899 -2.713 5.839 1.00 96.25 206 TYR A N 1
ATOM 1693 C CA . TYR A 1 206 ? -2.373 -2.825 4.458 1.00 96.25 206 TYR A CA 1
ATOM 1694 C C . TYR A 1 206 ? -1.206 -2.843 3.455 1.00 96.25 206 TYR A C 1
ATOM 1696 O O . TYR A 1 206 ? -0.560 -1.815 3.227 1.00 96.25 206 TYR A O 1
ATOM 1704 N N . PHE A 1 207 ? -0.964 -4.012 2.844 1.00 95.62 207 PHE A N 1
ATOM 1705 C CA . PHE A 1 207 ? 0.259 -4.319 2.092 1.00 95.62 207 PHE A CA 1
ATOM 1706 C C . PHE A 1 207 ? 0.652 -3.279 1.027 1.00 95.62 207 PHE A C 1
ATOM 1708 O O . PHE A 1 207 ? 1.793 -2.818 1.057 1.00 95.62 207 PHE A O 1
ATOM 1715 N N . PRO A 1 208 ? -0.254 -2.832 0.129 1.00 92.94 208 PRO A N 1
ATOM 1716 C CA . PRO A 1 208 ? 0.091 -1.885 -0.935 1.00 92.94 208 PRO A CA 1
ATOM 1717 C C . PRO A 1 208 ? 0.593 -0.536 -0.430 1.00 92.94 208 PRO A C 1
ATOM 1719 O O . PRO A 1 208 ? 1.242 0.182 -1.180 1.00 92.94 208 PRO A O 1
ATOM 1722 N N . THR A 1 209 ? 0.279 -0.190 0.822 1.00 92.75 209 THR A N 1
ATOM 1723 C CA . THR A 1 209 ? 0.774 1.035 1.452 1.00 92.75 209 THR A CA 1
ATOM 1724 C C . THR A 1 209 ? 1.710 0.775 2.634 1.00 92.75 209 THR A C 1
ATOM 1726 O O . THR A 1 209 ? 2.038 1.715 3.345 1.00 92.75 209 THR A O 1
ATOM 1729 N N . LEU A 1 210 ? 2.119 -0.475 2.892 1.00 93.56 210 LEU A N 1
ATOM 1730 C CA . LEU A 1 210 ? 2.681 -0.924 4.177 1.00 93.56 210 LEU A CA 1
ATOM 1731 C C . LEU A 1 210 ? 3.785 -0.005 4.718 1.00 93.56 210 LEU A C 1
ATOM 1733 O O . LEU A 1 210 ? 3.642 0.487 5.836 1.00 93.56 210 LEU A O 1
ATOM 1737 N N . ILE A 1 211 ? 4.809 0.244 3.895 1.00 90.12 211 ILE A N 1
ATOM 1738 C CA . ILE A 1 211 ? 5.976 1.094 4.199 1.00 90.12 211 ILE A CA 1
ATOM 1739 C C . ILE A 1 211 ? 5.988 2.425 3.440 1.00 90.12 211 ILE A C 1
ATOM 1741 O O . ILE A 1 211 ? 6.690 3.347 3.829 1.00 90.12 211 ILE A O 1
ATOM 1745 N N . LEU A 1 212 ? 5.257 2.505 2.328 1.00 84.06 212 LEU A N 1
ATOM 1746 C CA . LEU A 1 212 ? 5.178 3.673 1.460 1.00 84.06 212 LEU A CA 1
ATOM 1747 C C . LEU A 1 212 ? 3.778 3.740 0.889 1.00 84.06 212 LEU A C 1
ATOM 1749 O O . LEU A 1 212 ? 3.235 2.730 0.460 1.00 84.06 212 LEU A O 1
ATOM 1753 N N . GLY A 1 213 ? 3.236 4.942 0.785 1.00 84.69 213 GLY A N 1
ATOM 1754 C CA . GLY A 1 213 ? 2.023 5.201 0.031 1.00 84.69 213 GLY A CA 1
ATOM 1755 C C . GLY A 1 213 ? 1.207 6.305 0.678 1.00 84.69 213 GLY A C 1
ATOM 1756 O O . GLY A 1 213 ? 1.567 6.793 1.755 1.00 84.69 213 GLY A O 1
ATOM 1757 N N . PRO A 1 214 ? 0.100 6.705 0.039 1.00 89.06 214 PRO A N 1
ATOM 1758 C CA . PRO A 1 214 ? -0.803 7.673 0.632 1.00 89.06 214 PRO A CA 1
ATOM 1759 C C . PRO A 1 214 ? -1.369 7.128 1.946 1.00 89.06 214 PRO A C 1
ATOM 1761 O O . PRO A 1 214 ? -1.690 5.942 2.068 1.00 89.06 214 PRO A O 1
ATOM 1764 N N . LEU A 1 215 ? -1.520 8.012 2.928 1.00 89.25 215 LEU A N 1
ATOM 1765 C CA . LEU A 1 215 ? -2.216 7.684 4.163 1.00 89.25 215 LEU A CA 1
ATOM 1766 C C . LEU A 1 215 ? -3.712 7.547 3.864 1.00 89.25 215 LEU A C 1
ATOM 1768 O O . LEU A 1 215 ? -4.374 8.499 3.451 1.00 89.25 215 LEU A O 1
ATOM 1772 N N . LEU A 1 216 ? -4.236 6.340 4.056 1.00 91.94 216 LEU A N 1
ATOM 1773 C CA . LEU A 1 216 ? -5.667 6.057 4.008 1.00 91.94 216 LEU A CA 1
ATOM 1774 C C . LEU A 1 216 ? -6.255 6.276 5.400 1.00 91.94 216 LEU A C 1
ATOM 1776 O O . LEU A 1 216 ? -5.574 6.027 6.385 1.00 91.94 216 LEU A O 1
ATOM 1780 N N . THR A 1 217 ? -7.514 6.697 5.492 1.00 94.56 217 THR A N 1
ATOM 1781 C CA . THR A 1 217 ? -8.240 6.700 6.769 1.00 94.56 217 THR A CA 1
ATOM 1782 C C . THR A 1 217 ? -8.847 5.325 7.033 1.00 94.56 217 THR A C 1
ATOM 1784 O O . THR A 1 217 ? -9.192 4.596 6.094 1.00 94.56 217 THR A O 1
ATOM 1787 N N . PHE A 1 218 ? -9.043 4.978 8.306 1.00 94.62 218 PHE A N 1
ATOM 1788 C CA . PHE A 1 218 ? -9.651 3.705 8.689 1.00 94.62 218 PHE A CA 1
ATOM 1789 C C . PHE A 1 218 ? -11.053 3.528 8.090 1.00 94.62 218 PHE A C 1
ATOM 1791 O O . PHE A 1 218 ? -11.378 2.448 7.601 1.00 94.62 218 PHE A O 1
ATOM 1798 N 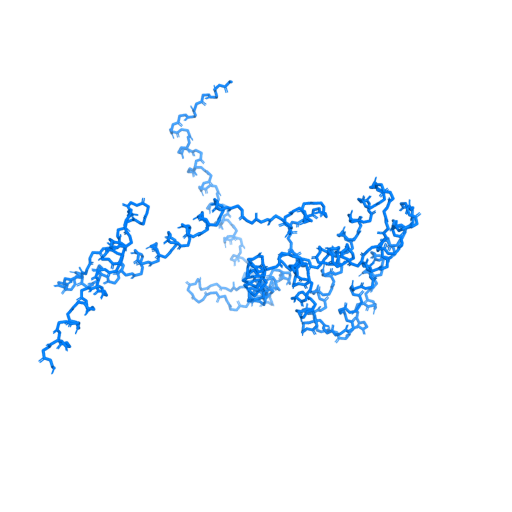N . GLN A 1 219 ? -11.869 4.587 8.052 1.00 91.69 219 GLN A N 1
ATOM 1799 C CA . GLN A 1 219 ? -13.211 4.528 7.457 1.00 91.69 219 GLN A CA 1
ATOM 1800 C C . GLN A 1 219 ? -13.177 4.238 5.950 1.00 91.69 219 GLN A C 1
ATOM 1802 O O . GLN A 1 219 ? -13.929 3.386 5.469 1.00 91.69 219 GLN A O 1
ATOM 1807 N N . ASN A 1 220 ? -12.277 4.887 5.204 1.00 91.81 220 ASN A N 1
ATOM 1808 C CA . ASN A 1 220 ? -12.126 4.644 3.766 1.00 91.81 220 ASN A CA 1
ATOM 1809 C C . ASN A 1 220 ? -11.619 3.225 3.493 1.00 91.81 220 ASN A C 1
ATOM 1811 O O . ASN A 1 220 ? -12.102 2.549 2.587 1.00 91.81 220 ASN A O 1
ATOM 1815 N N . PHE A 1 221 ? -10.682 2.740 4.309 1.00 94.19 221 PHE A N 1
ATOM 1816 C CA . PHE A 1 221 ? -10.221 1.360 4.219 1.00 94.19 221 PHE A CA 1
ATOM 1817 C C . PHE A 1 221 ? -11.352 0.366 4.518 1.00 94.19 221 PHE A C 1
ATOM 1819 O O . PHE A 1 221 ? -11.613 -0.534 3.724 1.00 94.19 221 PHE A O 1
ATOM 1826 N N . LYS A 1 222 ? -12.065 0.546 5.635 1.00 91.94 222 LYS A N 1
ATOM 1827 C CA . LYS A 1 222 ? -13.141 -0.352 6.075 1.00 91.94 222 LYS A CA 1
ATOM 1828 C C . LYS A 1 222 ? -14.264 -0.441 5.043 1.00 91.94 222 LYS A C 1
ATOM 1830 O O . LYS A 1 222 ? -14.735 -1.537 4.749 1.00 91.94 222 LYS A O 1
ATOM 1835 N N . THR A 1 223 ? -14.667 0.693 4.474 1.00 89.75 223 THR A N 1
ATOM 1836 C CA . THR A 1 223 ? -15.671 0.732 3.401 1.00 89.75 223 THR A CA 1
ATOM 1837 C C . THR A 1 223 ? -15.163 0.054 2.131 1.00 89.75 223 THR A C 1
ATOM 1839 O O . THR A 1 223 ? -15.875 -0.775 1.574 1.00 89.75 223 THR A O 1
ATOM 1842 N N . GLY A 1 224 ? -13.921 0.315 1.711 1.00 86.81 224 GLY A N 1
ATOM 1843 C CA . GLY A 1 224 ? -13.333 -0.285 0.508 1.00 86.81 224 GLY A CA 1
ATOM 1844 C C . GLY A 1 224 ? -13.060 -1.792 0.602 1.00 86.81 224 GLY A C 1
ATOM 1845 O O . GLY A 1 224 ? -13.134 -2.496 -0.403 1.00 86.81 224 GLY A O 1
ATOM 1846 N N . VAL A 1 225 ? -12.763 -2.317 1.792 1.00 85.81 225 VAL A N 1
ATOM 1847 C CA . VAL A 1 225 ? -12.538 -3.761 1.995 1.00 85.81 225 VAL A CA 1
ATOM 1848 C C . VAL A 1 225 ? -13.837 -4.557 1.915 1.00 85.81 225 VAL A C 1
ATOM 1850 O O . VAL A 1 225 ? -13.837 -5.669 1.388 1.00 85.81 225 VAL A O 1
ATOM 1853 N N . VAL A 1 226 ? -14.934 -3.984 2.415 1.00 72.88 226 VAL A N 1
ATOM 1854 C CA . VAL A 1 226 ? -16.269 -4.605 2.413 1.00 72.88 226 VAL A CA 1
ATOM 1855 C C . VAL A 1 226 ? -17.055 -4.268 1.139 1.00 72.88 226 VAL A C 1
ATOM 1857 O O . VAL A 1 226 ? -18.075 -4.893 0.863 1.00 72.88 226 VAL A O 1
ATOM 1860 N N . ALA A 1 227 ? -16.587 -3.314 0.335 1.00 70.94 227 ALA A N 1
ATOM 1861 C CA . ALA A 1 227 ? -17.181 -3.025 -0.959 1.00 70.94 227 ALA A CA 1
ATOM 1862 C C . ALA A 1 227 ? -16.942 -4.194 -1.923 1.00 70.94 227 ALA A C 1
ATOM 1864 O O . ALA A 1 227 ? -15.807 -4.517 -2.281 1.00 70.94 227 ALA A O 1
ATOM 1865 N N . GLU A 1 228 ? -18.030 -4.807 -2.382 1.00 65.38 228 GLU A N 1
ATOM 1866 C CA . GLU A 1 228 ? -17.989 -5.637 -3.578 1.00 65.38 228 GLU A CA 1
ATOM 1867 C C . GLU A 1 228 ? -17.616 -4.746 -4.767 1.00 65.38 228 GLU A C 1
ATOM 1869 O O . GLU A 1 228 ? -18.139 -3.637 -4.922 1.00 65.38 228 GLU A O 1
ATOM 1874 N N . MET A 1 229 ? -16.699 -5.209 -5.619 1.00 63.25 229 MET A N 1
ATOM 1875 C CA . MET A 1 229 ? -16.458 -4.511 -6.876 1.00 63.25 229 MET A CA 1
ATOM 1876 C C . MET A 1 229 ? -17.747 -4.555 -7.691 1.00 63.25 229 MET A C 1
ATOM 1878 O O . MET A 1 229 ? -18.188 -5.625 -8.109 1.00 63.25 229 MET A O 1
ATOM 1882 N N . GLY A 1 230 ? -18.350 -3.389 -7.922 1.00 69.69 230 GLY A N 1
ATOM 1883 C CA . GLY A 1 230 ? -19.523 -3.292 -8.781 1.00 69.69 230 GLY A CA 1
ATOM 1884 C C . GLY A 1 230 ? -19.228 -3.906 -10.150 1.00 69.69 230 GLY A C 1
ATOM 1885 O O . GLY A 1 230 ? -18.105 -3.807 -10.653 1.00 69.69 230 GLY A O 1
ATOM 1886 N N . SER A 1 231 ? -20.232 -4.521 -10.779 1.00 75.69 231 SER A N 1
ATOM 1887 C CA . SER A 1 231 ? -20.060 -5.194 -12.075 1.00 75.69 231 SER A CA 1
ATOM 1888 C C . SER A 1 231 ? -19.410 -4.282 -13.122 1.00 75.69 231 SER A C 1
ATOM 1890 O O . SER A 1 231 ? -18.582 -4.737 -13.898 1.00 75.69 231 SER A O 1
ATOM 1892 N N . TRP A 1 232 ? -19.698 -2.977 -13.081 1.00 77.50 232 TRP A N 1
ATOM 1893 C CA . TRP A 1 232 ? -19.055 -1.961 -13.918 1.00 77.50 232 TRP A CA 1
ATOM 1894 C C . TRP A 1 232 ? -17.536 -1.877 -13.750 1.00 77.50 232 TRP A C 1
ATOM 1896 O O . TRP A 1 232 ? -16.826 -1.807 -14.750 1.00 77.50 232 TRP A O 1
ATOM 1906 N N . SER A 1 233 ? -17.028 -1.921 -12.517 1.00 74.56 233 SER A N 1
ATOM 1907 C CA . SER A 1 233 ? -15.586 -1.912 -12.249 1.00 74.56 233 SER A CA 1
ATOM 1908 C C . SER A 1 233 ? -14.927 -3.192 -12.755 1.00 74.56 233 SER A C 1
ATOM 1910 O O . SER A 1 233 ? -13.851 -3.135 -13.345 1.00 74.56 233 SER A O 1
ATOM 1912 N N . LEU A 1 234 ? -15.598 -4.338 -12.597 1.00 74.81 234 LEU A N 1
ATOM 1913 C CA . LEU A 1 234 ? -15.117 -5.621 -13.111 1.00 74.81 234 LEU A CA 1
ATOM 1914 C C . LEU A 1 234 ? -15.079 -5.639 -14.649 1.00 74.81 234 LEU A C 1
ATOM 1916 O O . LEU A 1 234 ? -14.073 -6.038 -15.238 1.00 74.81 234 LEU A O 1
ATOM 1920 N N . TYR A 1 235 ? -16.139 -5.160 -15.307 1.00 83.12 235 TYR A N 1
ATOM 1921 C CA . TYR A 1 235 ? -16.183 -5.021 -16.765 1.00 83.12 235 TYR A CA 1
ATOM 1922 C C . TYR A 1 235 ? -15.135 -4.027 -17.271 1.00 83.12 235 TYR A C 1
ATOM 1924 O O . TYR A 1 235 ? -14.470 -4.301 -18.268 1.00 83.12 235 TYR A O 1
ATOM 1932 N N . GLY A 1 236 ? -14.938 -2.910 -16.564 1.00 83.62 236 GLY A N 1
ATOM 1933 C CA . GLY A 1 236 ? -13.901 -1.925 -16.865 1.00 83.62 236 GLY A CA 1
ATOM 1934 C C . GLY A 1 236 ? -12.494 -2.513 -16.759 1.00 83.62 236 GLY A C 1
ATOM 1935 O O . GLY A 1 236 ? -11.695 -2.347 -17.677 1.00 83.62 236 GLY A O 1
ATOM 1936 N N . LEU A 1 237 ? -12.207 -3.270 -15.696 1.00 80.19 237 LEU A N 1
ATOM 1937 C CA . LEU A 1 237 ? -10.931 -3.967 -15.527 1.00 80.19 237 LEU A CA 1
ATOM 1938 C C . LEU A 1 237 ? -10.689 -4.975 -16.659 1.00 80.19 237 LEU A C 1
ATOM 1940 O O . LEU A 1 237 ? -9.621 -4.965 -17.271 1.00 80.19 237 LEU A O 1
ATOM 1944 N N . GLY A 1 238 ? -11.690 -5.804 -16.975 1.00 82.81 238 GLY A N 1
ATOM 1945 C CA . GLY A 1 238 ? -11.613 -6.763 -18.081 1.00 82.81 238 GLY A CA 1
ATOM 1946 C C . GLY A 1 238 ? -11.390 -6.082 -19.435 1.00 82.81 238 GLY A C 1
ATOM 1947 O O . GLY A 1 238 ? -10.559 -6.527 -20.228 1.00 82.81 238 GLY A O 1
ATOM 1948 N N . TYR A 1 239 ? -12.065 -4.957 -19.677 1.00 86.75 239 TYR A N 1
ATOM 1949 C CA . TYR A 1 239 ? -11.877 -4.146 -20.879 1.00 86.75 239 TYR A CA 1
ATOM 1950 C C . TYR A 1 239 ? -10.465 -3.546 -20.960 1.00 86.75 239 TYR A C 1
ATOM 1952 O O . TYR A 1 239 ? -9.810 -3.675 -21.995 1.00 86.75 239 TYR A O 1
ATOM 1960 N N . CYS A 1 240 ? -9.959 -2.948 -19.876 1.00 85.06 240 CYS A N 1
ATOM 1961 C CA . CYS A 1 240 ? -8.599 -2.403 -19.808 1.00 85.06 240 CYS A CA 1
ATOM 1962 C C . CYS A 1 240 ? -7.538 -3.484 -20.040 1.00 85.06 240 CYS A C 1
ATOM 1964 O O . CYS A 1 240 ? -6.588 -3.265 -20.791 1.00 85.06 240 CYS A O 1
ATOM 1966 N N . MET A 1 241 ? -7.723 -4.667 -19.450 1.00 85.31 241 MET A N 1
ATOM 1967 C CA . MET A 1 241 ? -6.859 -5.821 -19.687 1.00 85.31 241 MET A CA 1
ATOM 1968 C C . MET A 1 241 ? -6.870 -6.208 -21.172 1.00 85.31 241 MET A C 1
ATOM 1970 O O . MET A 1 241 ? -5.805 -6.334 -21.774 1.00 85.31 241 MET A O 1
ATOM 1974 N N . GLY A 1 242 ? -8.049 -6.299 -21.797 1.00 85.94 242 GLY A N 1
ATOM 1975 C CA . GLY A 1 242 ? -8.174 -6.523 -23.240 1.00 85.94 242 GLY A CA 1
ATOM 1976 C C . GLY A 1 242 ? -7.424 -5.477 -24.074 1.00 85.94 242 GLY A C 1
ATOM 1977 O O . GLY A 1 242 ? -6.630 -5.835 -24.944 1.00 85.94 242 GLY A O 1
ATOM 1978 N N . GLN A 1 243 ? -7.612 -4.187 -23.784 1.00 88.31 243 GLN A N 1
ATOM 1979 C CA . GLN A 1 243 ? -6.926 -3.089 -24.480 1.00 88.31 243 GLN A CA 1
ATOM 1980 C C . GLN A 1 243 ? -5.401 -3.172 -24.351 1.00 88.31 243 GLN A C 1
ATOM 1982 O O . GLN A 1 243 ? -4.684 -2.989 -25.337 1.00 88.31 243 GLN A O 1
ATOM 1987 N N . PHE A 1 244 ? -4.897 -3.513 -23.163 1.00 85.44 244 PHE A N 1
ATOM 1988 C CA . PHE A 1 244 ? -3.470 -3.736 -22.943 1.00 85.44 244 PHE A CA 1
ATOM 1989 C C . PHE A 1 244 ? -2.934 -4.894 -23.797 1.00 85.44 244 PHE A C 1
ATOM 1991 O O . PHE A 1 244 ? -1.909 -4.746 -24.469 1.00 85.44 244 PHE A O 1
ATOM 1998 N N . PHE A 1 245 ? -3.648 -6.026 -23.834 1.00 84.56 245 PHE A N 1
ATOM 1999 C CA . PHE A 1 245 ? -3.294 -7.150 -24.704 1.00 84.56 245 PHE A CA 1
ATOM 2000 C C . PHE A 1 245 ? -3.273 -6.732 -26.175 1.00 84.56 245 PHE A C 1
ATOM 2002 O O . PHE A 1 245 ? -2.291 -6.993 -26.866 1.00 84.56 245 PHE A O 1
ATOM 2009 N N . MET A 1 246 ? -4.300 -6.030 -26.651 1.00 88.19 246 MET A N 1
ATOM 2010 C CA . MET A 1 246 ? -4.350 -5.529 -28.024 1.00 88.19 246 MET A CA 1
ATOM 2011 C C . MET A 1 246 ? -3.144 -4.645 -28.356 1.00 88.19 246 MET A C 1
ATOM 2013 O O . MET A 1 246 ? -2.488 -4.876 -29.370 1.00 88.19 246 MET A O 1
ATOM 2017 N N . LEU A 1 247 ? -2.820 -3.669 -27.501 1.00 89.00 247 LEU A N 1
ATOM 2018 C CA . LEU A 1 247 ? -1.695 -2.757 -27.716 1.00 89.00 247 LEU A CA 1
ATOM 2019 C C . LEU A 1 247 ? -0.368 -3.520 -27.821 1.00 89.00 247 LEU A C 1
ATOM 2021 O O . LEU A 1 247 ? 0.429 -3.269 -28.724 1.00 89.00 247 LEU A O 1
ATOM 2025 N N . LYS A 1 248 ? -0.165 -4.508 -26.946 1.00 85.25 248 LYS A N 1
ATOM 2026 C CA . LYS A 1 248 ? 1.011 -5.382 -26.970 1.00 85.25 248 LYS A CA 1
ATOM 2027 C C . LYS A 1 248 ? 1.134 -6.146 -28.295 1.00 85.25 248 LYS A C 1
ATOM 2029 O O . LYS A 1 248 ? 2.233 -6.222 -28.844 1.00 85.25 248 LYS A O 1
ATOM 2034 N N . TYR A 1 249 ? 0.032 -6.667 -28.838 1.00 86.88 249 TYR A N 1
ATOM 2035 C CA . TYR A 1 249 ? 0.034 -7.332 -30.148 1.00 86.88 249 TYR A CA 1
ATOM 2036 C C . TYR A 1 249 ? 0.284 -6.342 -31.289 1.00 86.88 249 TYR A C 1
ATOM 2038 O O . TYR A 1 249 ? 1.132 -6.603 -32.140 1.00 86.88 249 TYR A O 1
ATOM 2046 N N . VAL A 1 250 ? -0.377 -5.179 -31.288 1.00 87.25 250 VAL A N 1
ATOM 2047 C CA . VAL A 1 250 ? -0.152 -4.135 -32.303 1.00 87.25 250 VAL A CA 1
ATOM 2048 C C . VAL A 1 250 ? 1.323 -3.755 -32.377 1.00 87.25 250 VAL A C 1
ATOM 2050 O O . VAL A 1 250 ? 1.856 -3.679 -33.478 1.00 87.25 250 VAL A O 1
ATOM 2053 N N . VAL A 1 251 ? 1.987 -3.562 -31.235 1.00 88.56 251 VAL A N 1
ATOM 2054 C CA . VAL A 1 251 ? 3.398 -3.155 -31.195 1.00 88.56 251 VAL A CA 1
ATOM 2055 C C . VAL A 1 251 ? 4.325 -4.317 -31.553 1.00 88.56 251 VAL A C 1
ATOM 2057 O O . VAL A 1 251 ? 5.080 -4.219 -32.518 1.00 88.56 251 VAL A O 1
ATOM 2060 N N . MET A 1 252 ? 4.272 -5.428 -30.811 1.00 85.56 252 MET A N 1
ATOM 2061 C CA . MET A 1 252 ? 5.264 -6.500 -30.965 1.00 85.56 252 MET A CA 1
ATOM 2062 C C . MET A 1 252 ? 5.087 -7.267 -32.280 1.00 85.56 252 MET A C 1
ATOM 2064 O O . MET A 1 252 ? 6.052 -7.472 -33.011 1.00 85.56 252 MET A O 1
ATOM 2068 N N . TYR A 1 253 ? 3.854 -7.662 -32.610 1.00 84.44 253 TYR A N 1
ATOM 2069 C CA . TYR A 1 253 ? 3.571 -8.423 -33.833 1.00 84.44 253 TYR A CA 1
ATOM 2070 C C . TYR A 1 253 ? 3.555 -7.494 -35.037 1.00 84.44 253 TYR A C 1
ATOM 2072 O O . TYR A 1 253 ? 3.925 -7.892 -36.138 1.00 84.44 253 TYR A O 1
ATOM 2080 N N . GLY A 1 254 ? 3.166 -6.237 -34.827 1.00 85.00 254 GLY A N 1
ATOM 2081 C CA . GLY A 1 254 ? 3.205 -5.237 -35.871 1.00 85.00 254 GLY A CA 1
ATOM 2082 C C . GLY A 1 254 ? 4.599 -4.951 -36.389 1.00 85.00 254 GLY A C 1
ATOM 2083 O O . GLY A 1 254 ? 4.796 -4.972 -37.601 1.00 85.00 254 GLY A O 1
ATOM 2084 N N . LEU A 1 255 ? 5.560 -4.756 -35.483 1.00 87.25 255 LEU A N 1
ATOM 2085 C CA . LEU A 1 255 ? 6.960 -4.553 -35.845 1.00 87.25 255 LEU A CA 1
ATOM 2086 C C . LEU A 1 255 ? 7.491 -5.735 -36.669 1.00 87.25 255 LEU A C 1
ATOM 2088 O O . LEU A 1 255 ? 7.970 -5.549 -37.788 1.00 87.25 255 LEU A O 1
ATOM 2092 N N . MET A 1 256 ? 7.318 -6.962 -36.175 1.00 88.88 256 MET A N 1
ATOM 2093 C CA . MET A 1 256 ? 7.776 -8.158 -36.893 1.00 88.88 256 MET A CA 1
ATOM 2094 C C . MET A 1 256 ? 7.048 -8.341 -38.232 1.00 88.88 256 MET A C 1
ATOM 2096 O O . MET A 1 256 ? 7.667 -8.660 -39.243 1.00 88.88 256 MET A O 1
ATOM 2100 N N . GLY A 1 257 ? 5.747 -8.046 -38.283 1.00 88.75 257 GLY A N 1
ATOM 2101 C CA . GLY A 1 257 ? 4.962 -8.079 -39.515 1.00 88.75 257 GLY A CA 1
ATOM 2102 C C . GLY A 1 257 ? 5.362 -7.005 -40.532 1.00 88.75 257 GLY A C 1
ATOM 2103 O O . GLY A 1 257 ? 5.180 -7.206 -41.731 1.00 88.75 257 GLY A O 1
ATOM 2104 N N . THR A 1 258 ? 5.892 -5.854 -40.102 1.00 87.81 258 THR A N 1
ATOM 2105 C CA . THR A 1 258 ? 6.474 -4.862 -41.027 1.00 87.81 258 THR A CA 1
ATOM 2106 C C . THR A 1 258 ? 7.810 -5.321 -41.598 1.00 87.81 258 THR A C 1
ATOM 2108 O O . THR A 1 258 ? 8.021 -5.153 -42.795 1.00 87.81 258 THR A O 1
ATOM 2111 N N . ILE A 1 259 ? 8.657 -5.967 -40.790 1.00 91.25 259 ILE A N 1
ATOM 2112 C CA . ILE A 1 259 ? 9.937 -6.535 -41.243 1.00 91.25 259 ILE A CA 1
ATOM 2113 C C . ILE A 1 259 ? 9.689 -7.642 -42.273 1.00 91.25 259 ILE A C 1
ATOM 2115 O O . ILE A 1 259 ? 10.217 -7.575 -43.377 1.00 91.25 259 ILE A O 1
ATOM 2119 N N . ALA A 1 260 ? 8.794 -8.589 -41.976 1.00 91.19 260 ALA A N 1
ATOM 2120 C CA . ALA A 1 260 ? 8.429 -9.652 -42.913 1.00 91.19 260 ALA A CA 1
ATOM 2121 C C . ALA A 1 260 ? 7.900 -9.092 -44.247 1.00 91.19 260 ALA A C 1
ATOM 2123 O O . ALA A 1 260 ? 8.294 -9.543 -45.320 1.00 91.19 260 ALA A O 1
ATOM 2124 N N . ARG A 1 261 ? 7.055 -8.051 -44.200 1.00 89.06 261 ARG A N 1
ATOM 2125 C CA . ARG A 1 261 ? 6.566 -7.380 -45.416 1.00 89.06 261 ARG A CA 1
ATOM 2126 C C . ARG A 1 261 ? 7.676 -6.678 -46.197 1.00 89.06 261 ARG A C 1
ATOM 2128 O O . ARG A 1 261 ? 7.609 -6.670 -47.421 1.00 89.06 261 ARG A O 1
ATOM 2135 N N . ALA A 1 262 ? 8.685 -6.125 -45.525 1.00 92.75 262 ALA A N 1
ATOM 2136 C CA . ALA A 1 262 ? 9.858 -5.554 -46.187 1.00 92.75 262 ALA A CA 1
ATOM 2137 C C . ALA A 1 262 ? 10.677 -6.623 -46.936 1.00 92.75 262 ALA A C 1
ATOM 2139 O O . ALA A 1 262 ? 11.243 -6.335 -47.986 1.00 92.75 262 ALA A O 1
ATOM 2140 N N . GLU A 1 263 ? 10.662 -7.869 -46.458 1.00 95.69 263 GLU A N 1
ATOM 2141 C CA . GLU A 1 263 ? 11.240 -9.036 -47.142 1.00 95.69 263 GLU A CA 1
ATOM 2142 C C . GLU A 1 263 ? 10.306 -9.652 -48.204 1.00 95.69 263 GLU A C 1
ATOM 2144 O O . GLU A 1 263 ? 10.568 -10.738 -48.717 1.00 95.69 263 GLU A O 1
ATOM 2149 N N . ASN A 1 264 ? 9.210 -8.972 -48.563 1.00 93.38 264 ASN A N 1
ATOM 2150 C CA . ASN A 1 264 ? 8.157 -9.464 -49.461 1.00 93.38 264 ASN A CA 1
ATOM 2151 C C . ASN A 1 264 ? 7.425 -10.725 -48.955 1.00 93.38 264 ASN A C 1
ATOM 2153 O O . ASN A 1 264 ? 6.771 -11.427 -49.730 1.00 93.38 264 ASN A O 1
ATOM 2157 N N . ILE A 1 265 ? 7.474 -11.000 -47.648 1.00 92.69 265 ILE A N 1
ATOM 2158 C CA . ILE A 1 265 ? 6.688 -12.053 -47.000 1.00 92.69 265 ILE A CA 1
ATOM 2159 C C . ILE A 1 265 ? 5.342 -11.462 -46.561 1.00 92.69 265 ILE A C 1
ATOM 2161 O O . ILE A 1 265 ? 5.264 -10.498 -45.795 1.00 92.69 265 ILE A O 1
ATOM 2165 N N . ASN A 1 266 ? 4.247 -12.063 -47.031 1.00 88.12 266 ASN A N 1
ATOM 2166 C CA . ASN A 1 266 ? 2.891 -11.624 -46.701 1.00 88.12 266 ASN A CA 1
ATOM 2167 C C . ASN A 1 266 ? 2.532 -11.951 -45.242 1.00 88.12 266 ASN A C 1
ATOM 2169 O O . ASN A 1 266 ? 2.025 -13.030 -44.939 1.00 88.12 266 ASN A O 1
ATOM 2173 N N . ALA A 1 267 ? 2.766 -10.995 -44.342 1.00 88.44 267 ALA A N 1
ATOM 2174 C CA . ALA A 1 267 ? 2.367 -11.093 -42.943 1.00 88.44 267 ALA A CA 1
ATOM 2175 C C . ALA A 1 267 ? 0.852 -10.838 -42.740 1.00 88.44 267 ALA A C 1
ATOM 2177 O O . ALA A 1 267 ? 0.262 -10.032 -43.472 1.00 88.44 267 ALA A O 1
ATOM 2178 N N . PRO A 1 268 ? 0.219 -11.472 -41.730 1.00 87.62 268 PRO A N 1
ATOM 2179 C CA . PRO A 1 268 ? -1.166 -11.197 -41.337 1.00 87.62 268 PRO A CA 1
ATOM 2180 C C . PRO A 1 268 ? -1.403 -9.731 -40.946 1.00 87.62 268 PRO A C 1
ATOM 2182 O O . PRO A 1 268 ? -0.468 -8.991 -40.625 1.00 87.62 268 PRO A O 1
ATOM 2185 N N . ARG A 1 269 ? -2.670 -9.295 -40.956 1.00 83.94 269 ARG A N 1
ATOM 2186 C CA . ARG A 1 269 ? -3.027 -7.922 -40.567 1.00 83.94 269 ARG A CA 1
ATOM 2187 C C . ARG A 1 269 ? -2.940 -7.741 -39.048 1.00 83.94 269 ARG A C 1
ATOM 2189 O O . ARG A 1 269 ? -3.002 -8.700 -38.286 1.00 83.94 269 ARG A O 1
ATOM 2196 N N . HIS A 1 270 ? -2.830 -6.486 -38.610 1.00 83.38 270 HIS A N 1
ATOM 2197 C CA . HIS A 1 270 ? -2.885 -6.146 -37.187 1.00 83.38 270 HIS A CA 1
ATOM 2198 C C . HIS A 1 270 ? -4.246 -6.513 -36.566 1.00 83.38 270 HIS A C 1
ATOM 2200 O O . HIS A 1 270 ? -5.259 -6.480 -37.278 1.00 83.38 270 HIS A O 1
ATOM 2206 N N . PRO A 1 271 ? -4.285 -6.794 -35.247 1.00 83.88 271 PRO A N 1
ATOM 2207 C CA . PRO A 1 271 ? -5.527 -7.053 -34.525 1.00 83.88 271 PRO A CA 1
ATOM 2208 C C . PRO A 1 271 ? -6.537 -5.923 -34.727 1.00 83.88 271 PRO A C 1
ATOM 2210 O O . PRO A 1 271 ? -6.193 -4.737 -34.686 1.00 83.88 271 PRO A O 1
ATOM 2213 N N . LYS A 1 272 ? -7.813 -6.280 -34.895 1.00 82.88 272 LYS A N 1
ATOM 2214 C CA . LYS A 1 272 ? -8.901 -5.294 -34.845 1.00 82.88 272 LYS A CA 1
ATOM 2215 C C . LYS A 1 272 ? -9.049 -4.729 -33.433 1.00 82.88 272 LYS A C 1
ATOM 2217 O O . LYS A 1 272 ? -8.815 -5.421 -32.445 1.00 82.88 272 LYS A O 1
ATOM 2222 N N . CYS A 1 273 ? -9.503 -3.477 -33.349 1.00 84.69 273 CYS A N 1
ATOM 2223 C CA . CYS A 1 273 ? -9.752 -2.836 -32.065 1.00 84.69 273 CYS A CA 1
ATOM 2224 C C . CYS A 1 273 ? -10.814 -3.598 -31.264 1.00 84.69 273 CYS A C 1
ATOM 2226 O O . CYS A 1 273 ? -11.949 -3.703 -31.730 1.00 84.69 273 CYS A O 1
ATOM 2228 N N . ILE A 1 274 ? -10.470 -4.074 -30.060 1.00 84.06 274 ILE A N 1
ATOM 2229 C CA . ILE A 1 274 ? -11.393 -4.836 -29.197 1.00 84.06 274 ILE A CA 1
ATOM 2230 C C . ILE A 1 274 ? -12.653 -4.022 -28.884 1.00 84.06 274 ILE A C 1
ATOM 2232 O O . ILE A 1 274 ? -13.745 -4.575 -28.868 1.00 84.06 274 ILE A O 1
ATOM 2236 N N . ALA A 1 275 ? -12.534 -2.696 -28.747 1.00 84.00 275 ALA A N 1
ATOM 2237 C CA . ALA A 1 275 ? -13.677 -1.807 -28.516 1.00 84.00 275 ALA A CA 1
ATOM 2238 C C . ALA A 1 275 ? -14.726 -1.830 -29.643 1.00 84.00 275 ALA A C 1
ATOM 2240 O O . ALA A 1 275 ? -15.854 -1.392 -29.444 1.00 84.00 275 ALA A O 1
ATOM 2241 N N . ARG A 1 276 ? -14.351 -2.304 -30.838 1.00 83.19 276 ARG A N 1
ATOM 2242 C CA . ARG A 1 276 ? -15.217 -2.368 -32.022 1.00 83.19 276 ARG A CA 1
ATOM 2243 C C . ARG A 1 276 ? -15.719 -3.786 -32.314 1.00 83.19 276 ARG A C 1
ATOM 2245 O O . ARG A 1 276 ? -16.461 -3.975 -33.275 1.00 83.19 276 ARG A O 1
ATOM 2252 N N . ILE A 1 277 ? -15.311 -4.780 -31.527 1.00 81.25 277 ILE A N 1
ATOM 2253 C CA . ILE A 1 277 ? -15.714 -6.176 -31.706 1.00 81.25 277 ILE A CA 1
ATOM 2254 C C . ILE A 1 277 ? -16.865 -6.473 -30.745 1.00 81.25 277 ILE A C 1
ATOM 2256 O O . ILE A 1 277 ? -16.699 -6.420 -29.532 1.00 81.25 277 ILE A O 1
ATOM 2260 N N . SER A 1 278 ? -18.035 -6.799 -31.291 1.00 79.50 278 SER A N 1
ATOM 2261 C CA . SER A 1 278 ? -19.234 -7.129 -30.509 1.00 79.50 278 SER A CA 1
ATOM 2262 C C . SER A 1 278 ? -19.454 -8.634 -30.324 1.00 79.50 278 SER A C 1
ATOM 2264 O O . SER A 1 278 ? -20.246 -9.034 -29.474 1.00 79.50 278 SER A O 1
ATOM 2266 N N . LEU A 1 279 ? -18.760 -9.479 -31.096 1.00 83.75 279 LEU A N 1
ATOM 2267 C CA . LEU A 1 279 ? -18.907 -10.935 -31.073 1.00 83.75 279 LEU A CA 1
ATOM 2268 C C . LEU A 1 279 ? -17.590 -11.616 -30.706 1.00 83.75 279 LEU A C 1
ATOM 2270 O O . LEU A 1 279 ? -16.544 -11.348 -31.295 1.00 83.75 279 LEU A O 1
ATOM 2274 N N . TYR A 1 280 ? -17.646 -12.579 -29.786 1.00 81.50 280 TYR A N 1
ATOM 2275 C CA . TYR A 1 280 ? -16.459 -13.347 -29.397 1.00 81.50 280 TYR A CA 1
ATOM 2276 C C . TYR A 1 280 ? -15.911 -14.204 -30.549 1.00 81.50 280 TYR A C 1
ATOM 2278 O O . TYR A 1 280 ? -14.703 -14.396 -30.656 1.00 81.50 280 TYR A O 1
ATOM 2286 N N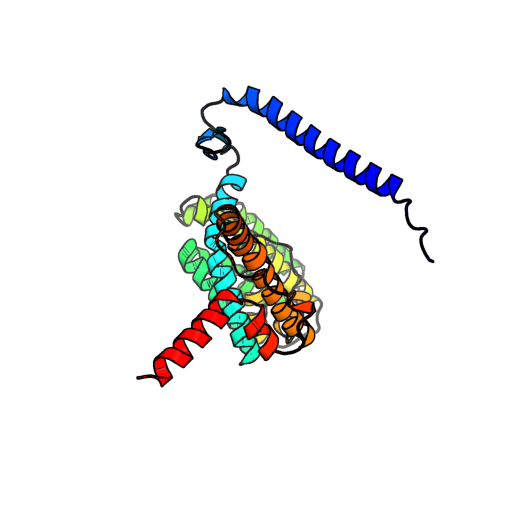 . SER A 1 281 ? -16.781 -14.677 -31.448 1.00 83.81 281 SER A N 1
ATOM 2287 C CA . SER A 1 281 ? -16.379 -15.365 -32.681 1.00 83.81 281 SER A CA 1
ATOM 2288 C C . SER A 1 281 ? -15.533 -14.472 -33.593 1.00 83.81 281 SER A C 1
ATOM 2290 O O . SER A 1 281 ? -14.579 -14.952 -34.202 1.00 83.81 281 SER A O 1
ATOM 2292 N N . ASP A 1 282 ? -15.832 -13.173 -33.649 1.00 82.94 282 ASP A N 1
ATOM 2293 C CA . ASP A 1 282 ? -15.019 -12.194 -34.369 1.00 82.94 282 ASP A CA 1
ATOM 2294 C C . ASP A 1 282 ? -13.720 -11.888 -33.627 1.00 82.94 282 ASP A C 1
ATOM 2296 O O . ASP A 1 282 ? -12.680 -11.722 -34.266 1.00 82.94 282 ASP A O 1
ATOM 2300 N N . MET A 1 283 ? -13.742 -11.875 -32.291 1.00 84.31 283 MET A N 1
ATOM 2301 C CA . MET A 1 283 ? -12.521 -11.710 -31.503 1.00 84.31 283 MET A CA 1
ATOM 2302 C C . MET A 1 283 ? -11.522 -12.829 -31.812 1.00 84.31 283 MET A C 1
ATOM 2304 O O . MET A 1 283 ? -10.391 -12.544 -32.187 1.00 84.31 283 MET A O 1
ATOM 2308 N N . TRP A 1 284 ? -11.954 -14.091 -31.796 1.00 82.69 284 TRP A N 1
ATOM 2309 C CA . TRP A 1 284 ? -11.094 -15.229 -32.146 1.00 82.69 284 TRP A CA 1
ATOM 2310 C C . TRP A 1 284 ? -10.547 -15.190 -33.580 1.00 82.69 284 TRP A C 1
ATOM 2312 O O . TRP A 1 284 ? -9.435 -15.647 -33.819 1.00 82.69 284 TRP A O 1
ATOM 2322 N N . ARG A 1 285 ? -11.309 -14.647 -34.536 1.00 86.19 285 ARG A N 1
ATOM 2323 C CA . ARG A 1 285 ? -10.913 -14.582 -35.955 1.00 86.19 285 ARG A CA 1
ATOM 2324 C C . ARG A 1 285 ? -9.949 -13.447 -36.273 1.00 86.19 285 ARG A C 1
ATOM 2326 O O . ARG A 1 285 ? -9.105 -13.594 -37.152 1.00 86.19 285 ARG A O 1
ATOM 2333 N N . TYR A 1 286 ? -10.136 -12.296 -35.629 1.00 84.50 286 TYR A N 1
ATOM 2334 C CA . TYR A 1 286 ? -9.493 -11.041 -36.030 1.00 84.50 286 TYR A CA 1
ATOM 2335 C C . TYR A 1 286 ? -8.549 -10.454 -34.981 1.00 84.50 286 TYR A C 1
ATOM 2337 O O . TYR A 1 286 ? -7.926 -9.428 -35.255 1.00 84.50 286 TYR A O 1
ATOM 2345 N N . PHE A 1 287 ? -8.464 -11.047 -33.789 1.00 84.25 287 PHE A N 1
ATOM 2346 C CA . PHE A 1 287 ? -7.472 -10.653 -32.793 1.00 84.25 287 PHE A CA 1
ATOM 2347 C C . PHE A 1 287 ? -6.091 -11.227 -33.138 1.00 84.25 287 PHE A C 1
ATOM 2349 O O . PHE A 1 287 ? -5.125 -10.480 -33.214 1.00 84.25 287 PHE A O 1
ATOM 2356 N N . ASP A 1 288 ? -6.008 -12.522 -33.454 1.00 86.56 288 ASP A N 1
ATOM 2357 C CA . ASP A 1 288 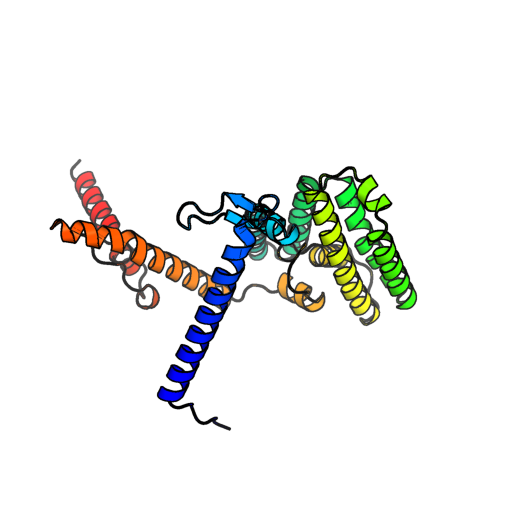? -4.799 -13.143 -34.007 1.00 86.56 288 ASP A CA 1
ATOM 2358 C C . ASP A 1 288 ? -5.151 -13.937 -35.268 1.00 86.56 288 ASP A C 1
ATOM 2360 O O . ASP A 1 288 ? -5.488 -15.123 -35.239 1.00 86.56 288 ASP A O 1
ATOM 2364 N N . GLU A 1 289 ? -5.105 -13.242 -36.404 1.00 87.19 289 GLU A N 1
ATOM 2365 C CA . GLU A 1 289 ? -5.420 -13.826 -37.706 1.00 87.19 289 GLU A CA 1
ATOM 2366 C C . GLU A 1 289 ? -4.433 -14.941 -38.095 1.00 87.19 289 GLU A C 1
ATOM 2368 O O . GLU A 1 289 ? -4.825 -15.910 -38.750 1.00 87.19 289 GLU A O 1
ATOM 2373 N N . GLY A 1 290 ? -3.163 -14.818 -37.692 1.00 88.25 290 GLY A N 1
ATOM 2374 C CA . GLY A 1 290 ? -2.125 -15.801 -37.995 1.00 88.25 290 GLY A CA 1
ATOM 2375 C C . GLY A 1 290 ? -2.399 -17.128 -37.296 1.00 88.25 290 GLY A C 1
ATOM 2376 O O . GLY A 1 290 ? -2.499 -18.165 -37.958 1.00 88.25 290 GLY A O 1
ATOM 2377 N N . LEU A 1 291 ? -2.605 -17.081 -35.977 1.00 88.19 291 LEU A N 1
ATOM 2378 C CA . LEU A 1 291 ? -2.952 -18.256 -35.178 1.00 88.19 291 LEU A CA 1
ATOM 2379 C C . LEU A 1 291 ? -4.280 -18.872 -35.631 1.00 88.19 291 LEU A C 1
ATOM 2381 O O . LEU A 1 291 ? -4.374 -20.090 -35.774 1.00 88.19 291 LEU A O 1
ATOM 2385 N N . TYR A 1 292 ? -5.294 -18.049 -35.910 1.00 90.88 292 TYR A N 1
ATOM 2386 C CA . TYR A 1 292 ? -6.589 -18.537 -36.386 1.00 90.88 292 TYR A CA 1
ATOM 2387 C C . TYR A 1 292 ? -6.467 -19.327 -37.699 1.00 90.88 292 TYR A C 1
ATOM 2389 O O . TYR A 1 292 ? -6.976 -20.446 -37.805 1.00 90.88 292 TYR A O 1
ATOM 2397 N N . ARG A 1 293 ? -5.759 -18.776 -38.695 1.00 89.38 293 ARG A N 1
ATOM 2398 C CA . ARG A 1 293 ? -5.524 -19.452 -39.984 1.00 89.38 293 ARG A CA 1
ATOM 2399 C C . ARG A 1 293 ? -4.717 -20.739 -39.813 1.00 89.38 293 ARG A C 1
ATOM 2401 O O . ARG A 1 293 ? -5.028 -21.730 -40.470 1.00 89.38 293 ARG A O 1
ATOM 2408 N N . PHE A 1 294 ? -3.728 -20.732 -38.922 1.00 90.62 294 PHE A N 1
ATOM 2409 C CA . PHE A 1 294 ? -2.923 -21.908 -38.597 1.00 90.62 294 PHE A CA 1
ATOM 2410 C C . PHE A 1 294 ? -3.751 -23.026 -37.942 1.00 90.62 294 PHE A C 1
ATOM 2412 O O . PHE A 1 294 ? -3.656 -24.186 -38.332 1.00 90.62 294 PHE A O 1
ATOM 2419 N N . LEU A 1 295 ? -4.617 -22.695 -36.983 1.00 90.88 295 LEU A N 1
ATOM 2420 C CA . LEU A 1 295 ? -5.497 -23.682 -36.350 1.00 90.88 295 LEU A CA 1
ATOM 2421 C C . LEU A 1 295 ? -6.528 -24.248 -37.334 1.00 90.88 295 LEU A C 1
ATOM 2423 O O . LEU A 1 295 ? -6.826 -25.442 -37.295 1.00 90.88 295 LEU A O 1
ATOM 2427 N N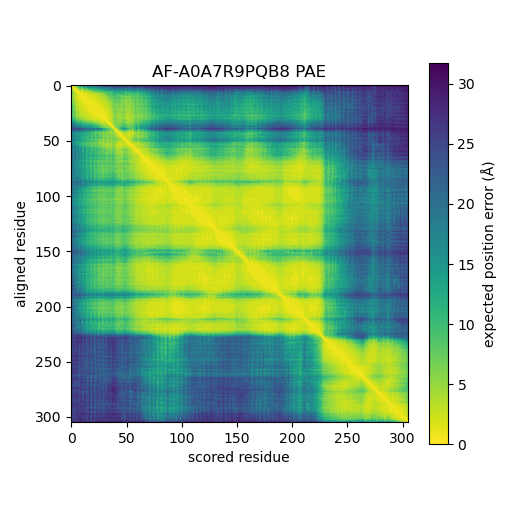 . LEU A 1 296 ? -7.045 -23.422 -38.248 1.00 91.00 296 LEU A N 1
ATOM 2428 C CA . LEU A 1 296 ? -7.924 -23.895 -39.317 1.00 91.00 296 LEU A CA 1
ATOM 2429 C C . LEU A 1 296 ? -7.215 -24.886 -40.242 1.00 91.00 296 LEU A C 1
ATOM 2431 O O . LEU A 1 296 ? -7.768 -25.957 -40.499 1.00 91.00 296 LEU A O 1
ATOM 2435 N N . SER A 1 297 ? -6.009 -24.563 -40.719 1.00 91.44 297 SER A N 1
ATOM 2436 C CA . SER A 1 297 ? -5.255 -25.471 -41.589 1.00 91.44 297 SER A CA 1
ATOM 2437 C C . SER A 1 297 ? -4.912 -26.779 -40.875 1.00 91.44 297 SER A C 1
ATOM 2439 O O . SER A 1 297 ? -5.089 -27.849 -41.456 1.00 91.44 297 SER A O 1
ATOM 2441 N N . LEU A 1 298 ? -4.534 -26.712 -39.594 1.00 91.12 298 LEU A N 1
ATOM 2442 C CA . LEU A 1 298 ? -4.294 -27.886 -38.757 1.00 91.12 298 LEU A CA 1
ATOM 2443 C C . LEU A 1 298 ? -5.552 -28.754 -38.614 1.00 91.12 298 LEU A C 1
ATOM 2445 O O . LEU A 1 298 ? -5.490 -29.970 -38.776 1.00 91.12 298 LEU A O 1
ATOM 2449 N N . SER A 1 299 ? -6.709 -28.138 -38.357 1.00 90.62 299 SER A N 1
ATOM 2450 C CA . SER A 1 299 ? -7.977 -28.861 -38.207 1.00 90.62 299 SER A CA 1
ATOM 2451 C C . SER A 1 299 ? -8.416 -29.574 -39.489 1.00 90.62 299 SER A C 1
ATOM 2453 O O . SER A 1 299 ? -9.019 -30.642 -39.420 1.00 90.62 299 SER A O 1
ATOM 2455 N N . LEU A 1 300 ? -8.108 -29.000 -40.655 1.00 91.12 300 LEU A N 1
ATOM 2456 C CA . LEU A 1 300 ? -8.379 -29.613 -41.953 1.00 91.12 300 LEU A CA 1
ATOM 2457 C C . LEU A 1 300 ? -7.431 -30.784 -42.210 1.00 91.12 300 LEU A C 1
ATOM 2459 O O . LEU A 1 300 ? -7.885 -31.839 -42.639 1.00 91.12 300 LEU A O 1
ATOM 2463 N N . ALA A 1 301 ? -6.145 -30.625 -41.892 1.00 85.56 301 ALA A N 1
ATOM 2464 C CA . ALA A 1 301 ? -5.157 -31.692 -42.026 1.00 85.56 301 ALA A CA 1
ATOM 2465 C C . ALA A 1 301 ? -5.502 -32.909 -41.151 1.00 85.56 301 ALA A C 1
ATOM 2467 O O . ALA A 1 301 ? -5.444 -34.038 -41.624 1.00 85.56 301 ALA A O 1
ATOM 2468 N N . LEU A 1 302 ? -5.945 -32.681 -39.910 1.00 85.44 302 LEU A N 1
ATOM 2469 C CA . LEU A 1 302 ? -6.365 -33.747 -38.990 1.00 85.44 302 LEU A CA 1
ATOM 2470 C C . LEU A 1 302 ? -7.629 -34.496 -39.434 1.00 85.44 302 LEU A C 1
ATOM 2472 O O . LEU A 1 302 ? -7.867 -35.592 -38.952 1.00 85.44 302 LEU A O 1
ATOM 2476 N N . ARG A 1 303 ? -8.452 -33.923 -40.322 1.00 83.88 303 ARG A N 1
ATOM 2477 C CA . ARG A 1 303 ? -9.638 -34.601 -40.880 1.00 83.88 303 ARG A CA 1
ATOM 2478 C C . ARG A 1 303 ? -9.321 -35.485 -42.088 1.00 83.88 303 ARG A C 1
ATOM 2480 O O . ARG A 1 303 ? -10.209 -36.191 -42.554 1.00 83.88 303 ARG A O 1
ATOM 2487 N N . LEU A 1 304 ? -8.109 -35.383 -42.632 1.00 76.56 304 LEU A N 1
ATOM 2488 C CA . LEU A 1 304 ? -7.638 -36.166 -43.779 1.00 76.56 304 LEU A CA 1
ATOM 2489 C C . LEU A 1 304 ? -6.829 -37.406 -43.358 1.00 76.56 304 LEU A C 1
ATOM 2491 O O . LEU A 1 304 ? -6.420 -38.174 -44.228 1.00 76.56 304 LEU A O 1
ATOM 2495 N N . VAL A 1 305 ? -6.602 -37.579 -42.052 1.00 64.94 305 VAL A N 1
ATOM 2496 C CA . VAL A 1 305 ? -5.984 -38.749 -41.406 1.00 64.94 305 VAL A CA 1
ATOM 2497 C C . VAL A 1 305 ? -7.080 -39.554 -40.722 1.00 64.94 305 VAL A C 1
ATOM 2499 O O . VAL A 1 305 ? -7.034 -40.797 -40.827 1.00 64.94 305 VAL A O 1
#

pLDDT: mean 87.82, std 8.66, range [41.53, 98.06]

Solvent-accessible surface area (backbone atoms only — not comparable to full-atom values): 17198 Å² total; per-residue (Å²): 134,83,78,82,79,78,56,68,69,56,55,52,50,53,50,52,53,49,54,49,50,51,53,51,52,52,47,50,53,53,55,59,52,57,71,54,67,75,59,66,89,41,50,45,89,37,55,81,91,73,75,43,67,31,81,53,73,51,60,64,68,57,49,49,59,54,50,51,66,64,44,47,65,52,49,51,51,51,51,54,53,42,51,58,31,49,77,74,43,49,86,51,33,38,58,50,39,29,51,54,35,51,52,51,34,39,73,61,52,26,65,68,52,43,50,57,55,49,48,55,50,54,50,45,57,60,53,34,75,71,58,44,70,66,60,53,51,51,54,49,52,50,51,55,50,54,70,69,36,61,69,66,64,58,71,68,76,58,59,74,68,38,43,52,49,51,53,34,36,39,56,44,29,53,54,39,36,51,51,42,34,53,52,54,50,71,43,80,93,70,82,90,47,71,69,57,53,44,43,50,48,14,56,42,35,30,56,87,40,32,65,54,66,79,89,73,52,58,67,61,48,56,52,56,64,71,48,73,79,50,68,67,58,52,52,50,51,55,48,51,51,51,52,52,53,51,52,52,45,45,54,59,53,38,54,53,32,49,53,37,42,74,73,73,37,91,51,65,73,70,50,59,63,68,94,76,56,91,44,70,73,53,43,57,49,40,51,44,38,57,62,39,54,51,52,51,54,51,56,53,55,64,72,78,110

Secondary structure (DSSP, 8-state):
--PPPPPHHHHHHHHHHHHHHHHHHHHHHHHHHHHGGG-TTSEEE--TTTT-EEE---HHHHHHHHHHHHHHHHHHHHHHHHHHHHHH-GGGHHHHHHHHHHHHHHHHTHHHHHHHHHHHHHHHHHHHTT--HHHHHHHHHHHHHHHT-HHHHHTT---HHHHHHHHHHHHHHHHHHHHHHHHHHHSPP----HHHHHHHHHHHT-GGGSSSSPPPPHHHHHHHHH----HHHHHHHHHHHHHHHHHHHHHHHHHHHHHHHHTT--PPPPPPPGGG---HHHHHHHSSHHHHHHHHHHHHHHT--

Mean predicted aligned error: 12.05 Å

Radius of gyration: 27.46 Å; Cα contacts (8 Å, |Δi|>4): 220; chains: 1; bounding box: 57×68×77 Å

Nearest PDB structures (foldseek):
  7mhz-assembly1_A  TM=6.712E-01  e=2.674E-09  Homo sapiens
  7urf-assembly1_A  TM=6.590E-01  e=2.802E-09  Homo sapiens
  7q6z-assembly1_A  TM=6.560E-01  e=2.893E-08  Homo sapiens
  7q1u-assembly1_A  TM=6.345E-01  e=1.020E-07  Homo sapiens